Protein AF-M5BPS9-F1 (afdb_monomer_lite)

Secondary structure (DSSP, 8-state):
-HHHHHHHHHHHHHHHHHHHHHHHHHHHHHH--S-S---TT-HHHHHHHHHHHHHHHHHHHHHHHHHHHHHHHHHHHHHHHHHHHHHHHHHHHHHHHHHHHHHHHHHHHHT----------------THHHHHHHHHHHHHHHHHHHHHHHHHHHHHHHHHHHHHHHHHHHHHHHHHHHHHHHHHHHHHHHSS-SSSHHHHHHHHHHHHHHHHHHHHHHHHHHHHHHHHHHHHHHHHHHHHHHHHHHHHHHHHHHHHHHHHHHHHHS----------------------TT-SS-TTT--SSS-GGG-HHHHTTSS---------SS-SSTT-PBPTTT--BSS-GGG-TTTTS--

pLDDT: mean 77.7, std 16.0, range [41.5, 98.19]

Organism: Thanatephorus cucumeris (strain AG1-IB / isolate 7/3/14) (NCBI:txid1108050)

Foldseek 3Di:
DVVVVVVVVVVVVVVVVVVVVVVVVVVVVVVPDPDDDDDPPPPVVVVVVVVVVVVVVVVVVVVVVVVVVVVVVVVVVVVVVVVVVVVVVVVVVVVVVVVVVVVVVVVVVVPPDPDDDDDDDDPDDPDPVVVVVVVVVVVVVVVVVVVVVVVVVVVVVVVVVVVVVVVVVVVVVVVVVVVVVVVVVVVVVVVPDDDDDCVVVVVVVVVVVVVVVVVVVVVVVVVVVVVVVVVVVVVVVVVVVVVVVVVVVVVVVVVVVVVVVVVVVPPPPDDPDDDDDDDDDDDDPPPCPPPQCAQPVPRDNPDGVVPDVVVVVPDDDDDDDDDDDDPPPQPPFDQDPVPRDGHHYVVPDPCVVVPD

Radius of gyration: 43.27 Å; chains: 1; bounding box: 97×41×145 Å

Structure (mmCIF, N/CA/C/O backbone):
data_AF-M5BPS9-F1
#
_entry.id   AF-M5BPS9-F1
#
loop_
_atom_site.group_PDB
_atom_site.id
_atom_site.type_symbol
_atom_site.label_atom_id
_atom_site.label_alt_id
_atom_site.label_comp_id
_atom_site.label_asym_id
_atom_site.label_entity_id
_atom_site.label_seq_id
_atom_site.pdbx_PDB_ins_code
_atom_site.Cartn_x
_atom_site.Cartn_y
_atom_site.Cartn_z
_atom_site.occupancy
_atom_site.B_iso_or_equiv
_atom_site.auth_seq_id
_atom_site.auth_comp_id
_atom_site.auth_asym_id
_atom_site.auth_atom_id
_atom_site.pdbx_PDB_model_num
ATOM 1 N N . MET A 1 1 ? 18.326 9.164 28.329 1.00 58.56 1 MET A N 1
ATOM 2 C CA . MET A 1 1 ? 18.608 9.570 29.729 1.00 58.56 1 MET A CA 1
ATOM 3 C C . MET A 1 1 ? 17.366 10.159 30.390 1.00 58.56 1 MET A C 1
ATOM 5 O O . MET A 1 1 ? 17.074 9.773 31.510 1.00 58.56 1 MET A O 1
ATOM 9 N N . GLU A 1 2 ? 16.612 11.020 29.704 1.00 67.31 2 GLU A N 1
ATOM 10 C CA . GLU A 1 2 ? 15.369 11.624 30.219 1.00 67.31 2 GLU A CA 1
ATOM 11 C C . GLU A 1 2 ? 14.225 10.602 30.384 1.00 67.31 2 GLU A C 1
ATOM 13 O O . GLU A 1 2 ? 13.686 10.478 31.477 1.00 67.31 2 GLU A O 1
ATOM 18 N N . ALA A 1 3 ? 14.016 9.720 29.398 1.00 65.75 3 ALA A N 1
ATOM 19 C CA . ALA A 1 3 ? 13.034 8.626 29.482 1.00 65.75 3 ALA A CA 1
ATOM 20 C C . ALA A 1 3 ? 13.261 7.647 30.659 1.00 65.75 3 ALA A C 1
ATOM 22 O O . ALA A 1 3 ? 12.317 7.120 31.237 1.00 65.75 3 ALA A O 1
ATOM 23 N N . LEU A 1 4 ? 14.520 7.419 31.063 1.00 70.31 4 LEU A N 1
ATOM 24 C CA . LEU A 1 4 ? 14.836 6.579 32.229 1.00 70.31 4 LEU A CA 1
ATOM 25 C C . LEU A 1 4 ? 14.544 7.294 33.555 1.00 70.31 4 LEU A C 1
ATOM 27 O O . LEU A 1 4 ? 14.248 6.639 34.551 1.00 70.31 4 LEU A O 1
ATOM 31 N N . ARG A 1 5 ? 14.617 8.630 33.577 1.00 81.12 5 ARG A N 1
ATOM 32 C CA . ARG A 1 5 ? 14.221 9.438 34.736 1.00 81.12 5 ARG A CA 1
ATOM 33 C C . ARG A 1 5 ? 12.706 9.475 34.886 1.00 81.12 5 ARG A C 1
ATOM 35 O O . ARG A 1 5 ? 12.219 9.287 35.993 1.00 81.12 5 ARG A O 1
ATOM 42 N N . GLU A 1 6 ? 11.977 9.649 33.790 1.00 82.62 6 GLU A N 1
ATOM 43 C CA . GLU A 1 6 ? 10.508 9.618 33.792 1.00 82.62 6 GLU A CA 1
ATOM 44 C C . GLU A 1 6 ? 9.972 8.230 34.178 1.00 82.62 6 GLU A C 1
ATOM 46 O O . GLU A 1 6 ? 9.052 8.119 34.992 1.00 82.62 6 GLU A O 1
ATOM 51 N N . GLY A 1 7 ? 10.622 7.158 33.709 1.00 80.94 7 GLY A N 1
ATOM 52 C CA . GLY A 1 7 ? 10.330 5.788 34.146 1.00 80.94 7 GLY A CA 1
ATOM 53 C C . GLY A 1 7 ? 10.563 5.551 35.646 1.00 80.94 7 GLY A C 1
ATOM 54 O O . GLY A 1 7 ? 9.820 4.814 36.286 1.00 80.94 7 GLY A O 1
ATOM 55 N N . ALA A 1 8 ? 11.569 6.198 36.244 1.00 82.19 8 ALA A N 1
ATOM 56 C CA . ALA A 1 8 ? 11.821 6.084 37.681 1.00 82.19 8 ALA A CA 1
ATOM 57 C C . ALA A 1 8 ? 10.762 6.821 38.521 1.00 82.19 8 ALA A C 1
ATOM 59 O O . ALA A 1 8 ? 10.307 6.285 39.529 1.00 82.19 8 ALA A O 1
ATOM 60 N N . VAL A 1 9 ? 10.332 8.010 38.083 1.00 87.06 9 VAL A N 1
ATOM 61 C CA . VAL A 1 9 ? 9.300 8.808 38.773 1.00 87.06 9 VAL A CA 1
ATOM 62 C C . VAL A 1 9 ? 7.940 8.108 38.737 1.00 87.06 9 VAL A C 1
ATOM 64 O O . VAL A 1 9 ? 7.237 8.064 39.743 1.00 87.06 9 VAL A O 1
ATOM 67 N N . THR A 1 10 ? 7.585 7.507 37.600 1.00 87.00 10 THR A N 1
ATOM 68 C CA . THR A 1 10 ? 6.329 6.752 37.455 1.00 87.00 10 THR A CA 1
ATOM 69 C C . THR A 1 10 ? 6.309 5.487 38.316 1.00 87.00 10 THR A C 1
ATOM 71 O O . THR A 1 10 ? 5.294 5.192 38.944 1.00 87.00 10 THR A O 1
ATOM 74 N N . LEU A 1 11 ? 7.438 4.777 38.431 1.00 89.00 11 LEU A N 1
ATOM 75 C CA . LEU A 1 11 ? 7.566 3.633 39.339 1.00 89.00 11 LEU A CA 1
ATOM 76 C C . LEU A 1 11 ? 7.475 4.030 40.817 1.00 89.00 11 LEU A C 1
ATOM 78 O O . LEU A 1 11 ? 6.908 3.282 41.612 1.00 89.00 11 LEU A O 1
ATOM 82 N N . GLU A 1 12 ? 8.033 5.179 41.199 1.00 92.25 12 GLU A N 1
ATOM 83 C CA . GLU A 1 12 ? 7.967 5.677 42.576 1.00 92.25 12 GLU A CA 1
ATOM 84 C C . GLU A 1 12 ? 6.539 6.096 42.957 1.00 92.25 12 GLU A C 1
ATOM 86 O O . GLU A 1 12 ? 6.069 5.726 44.033 1.00 92.25 12 GLU A O 1
ATOM 91 N N . ALA A 1 13 ? 5.811 6.745 42.040 1.00 89.12 13 ALA A N 1
ATOM 92 C CA . ALA A 1 13 ? 4.392 7.060 42.209 1.00 89.12 13 ALA A CA 1
ATOM 93 C C . ALA A 1 13 ? 3.536 5.789 42.363 1.00 89.12 13 ALA A C 1
ATOM 95 O O . ALA A 1 13 ? 2.830 5.640 43.358 1.00 89.12 13 ALA A O 1
ATOM 96 N N . ALA A 1 14 ? 3.693 4.814 41.458 1.00 89.19 14 ALA A N 1
ATOM 97 C CA . ALA A 1 14 ? 2.957 3.549 41.527 1.00 89.19 14 ALA A CA 1
ATOM 98 C C . ALA A 1 14 ? 3.252 2.761 42.817 1.00 89.19 14 ALA A C 1
ATOM 100 O O . ALA A 1 14 ? 2.391 2.058 43.349 1.00 89.19 14 ALA A O 1
ATOM 101 N N . ARG A 1 15 ? 4.475 2.871 43.351 1.00 92.06 15 ARG A N 1
ATOM 102 C CA . ARG A 1 15 ? 4.848 2.236 44.619 1.00 92.06 15 ARG A CA 1
ATOM 103 C C . ARG A 1 15 ? 4.175 2.908 45.817 1.00 92.06 15 ARG A C 1
ATOM 105 O O . ARG A 1 15 ? 3.753 2.194 46.726 1.00 92.06 15 ARG A O 1
ATOM 112 N N . GLY A 1 16 ? 4.046 4.234 45.791 1.00 93.88 16 GLY A N 1
ATOM 113 C CA . GLY A 1 16 ? 3.286 4.996 46.782 1.00 93.88 16 GLY A CA 1
ATOM 114 C C . GLY A 1 16 ? 1.811 4.596 46.810 1.00 93.88 16 GLY A C 1
ATOM 115 O O . GLY A 1 16 ? 1.277 4.320 47.882 1.00 93.88 16 GLY A O 1
ATOM 116 N N . ASP A 1 17 ? 1.187 4.449 45.640 1.00 88.94 17 ASP A N 1
ATOM 117 C CA . ASP A 1 17 ? -0.220 4.040 45.532 1.00 88.94 17 ASP A CA 1
ATOM 118 C C . ASP A 1 17 ? -0.452 2.626 46.089 1.00 88.94 17 ASP A C 1
ATOM 120 O O . ASP A 1 17 ? -1.414 2.377 46.816 1.00 88.94 17 ASP A O 1
ATOM 124 N N . VAL A 1 18 ? 0.467 1.688 45.824 1.00 91.00 18 VAL A N 1
ATOM 125 C CA . VAL A 1 18 ? 0.395 0.323 46.376 1.00 91.00 18 VAL A CA 1
ATOM 126 C C . VAL A 1 18 ? 0.559 0.311 47.900 1.00 91.00 18 VAL A C 1
ATOM 128 O O . VAL A 1 18 ? -0.092 -0.490 48.576 1.00 91.00 18 VAL A O 1
ATOM 131 N N . GLU A 1 19 ? 1.418 1.163 48.463 1.00 91.94 19 GLU A N 1
ATOM 132 C CA . GLU A 1 19 ? 1.549 1.303 49.919 1.00 91.94 19 GLU A CA 1
ATOM 133 C C . GLU A 1 19 ? 0.307 1.950 50.547 1.00 91.94 19 GLU A C 1
ATOM 135 O O . GLU A 1 19 ? -0.143 1.478 51.593 1.00 91.94 19 GLU A O 1
ATOM 140 N N . GLY A 1 20 ? -0.302 2.935 49.878 1.00 91.38 20 GLY A N 1
ATOM 141 C CA . GLY A 1 20 ? -1.579 3.533 50.280 1.00 91.38 20 GLY A CA 1
ATOM 142 C C . GLY A 1 20 ? -2.710 2.506 50.329 1.00 91.38 20 GLY A C 1
ATOM 143 O O . GLY A 1 20 ? -3.333 2.320 51.373 1.00 91.38 20 GLY A O 1
ATOM 144 N N . LEU A 1 21 ? -2.890 1.731 49.256 1.00 87.75 21 LEU A N 1
ATOM 145 C CA . LEU A 1 21 ? -3.900 0.668 49.201 1.00 87.75 21 LEU A CA 1
ATOM 146 C C . LEU A 1 21 ? -3.670 -0.415 50.265 1.00 87.75 21 LEU A C 1
ATOM 148 O O . LEU A 1 21 ? -4.622 -0.964 50.816 1.00 87.75 21 LEU A O 1
ATOM 152 N N . ARG A 1 22 ? -2.412 -0.732 50.598 1.00 88.25 22 ARG A N 1
ATOM 153 C CA . ARG A 1 22 ? -2.107 -1.662 51.699 1.00 88.25 22 ARG A CA 1
ATOM 154 C C . ARG A 1 22 ? -2.494 -1.100 53.064 1.00 88.25 22 ARG A C 1
ATOM 156 O O . ARG A 1 22 ? -2.954 -1.873 53.902 1.00 88.25 22 ARG A O 1
ATOM 163 N N . ALA A 1 23 ? -2.305 0.198 53.290 1.00 89.12 23 ALA A N 1
ATOM 164 C CA . ALA A 1 23 ? -2.734 0.851 54.523 1.00 89.12 23 ALA A CA 1
ATOM 165 C C . ALA A 1 23 ? -4.266 0.850 54.642 1.00 89.12 23 ALA A C 1
ATOM 167 O O . ALA A 1 23 ? -4.795 0.479 55.686 1.00 89.12 23 ALA A O 1
ATOM 168 N N . GLU A 1 24 ? -4.978 1.144 53.553 1.00 87.94 24 GLU A N 1
ATOM 169 C CA . GLU A 1 24 ? -6.444 1.108 53.515 1.00 87.94 24 GLU A CA 1
ATOM 170 C C . GLU A 1 24 ? -7.005 -0.302 53.754 1.00 87.94 24 GLU A C 1
ATOM 172 O O . GLU A 1 24 ? -7.968 -0.472 54.501 1.00 87.94 24 GLU A O 1
ATOM 177 N N . VAL A 1 25 ? -6.380 -1.340 53.184 1.00 86.75 25 VAL A N 1
ATOM 178 C CA . VAL A 1 25 ? -6.760 -2.738 53.455 1.00 86.75 25 VAL A CA 1
ATOM 179 C C . VAL A 1 25 ? -6.534 -3.097 54.925 1.00 86.75 25 VAL A C 1
ATOM 181 O O . VAL A 1 25 ? -7.388 -3.750 55.523 1.00 86.75 25 VAL A O 1
ATOM 184 N N . ALA A 1 26 ? -5.429 -2.652 55.527 1.00 86.56 26 ALA A N 1
ATOM 185 C CA . ALA A 1 26 ? -5.162 -2.883 56.944 1.00 86.56 26 ALA A CA 1
ATOM 186 C C . ALA A 1 26 ? -6.186 -2.171 57.853 1.00 86.56 26 ALA A C 1
ATOM 188 O O . ALA A 1 26 ? -6.638 -2.754 58.841 1.00 86.56 26 ALA A O 1
ATOM 189 N N . ASP A 1 27 ? -6.611 -0.956 57.497 1.00 82.75 27 ASP A N 1
ATOM 190 C CA . ASP A 1 27 ? -7.666 -0.227 58.211 1.00 82.75 27 ASP A CA 1
ATOM 191 C C . ASP A 1 27 ? -9.035 -0.911 58.066 1.00 82.75 27 ASP A C 1
ATOM 193 O O . ASP A 1 27 ? -9.768 -1.058 59.051 1.00 82.75 27 ASP A O 1
ATOM 197 N N . LEU A 1 28 ? -9.365 -1.416 56.872 1.00 81.56 28 LEU A N 1
ATOM 198 C CA . LEU A 1 28 ? -10.584 -2.196 56.635 1.00 81.56 28 LEU A CA 1
ATOM 199 C C . LEU A 1 28 ? -10.582 -3.529 57.399 1.00 81.56 28 LEU A C 1
ATOM 201 O O . LEU A 1 28 ? -11.623 -3.950 57.908 1.00 81.56 28 LEU A O 1
ATOM 205 N N . GLU A 1 29 ? -9.430 -4.189 57.526 1.00 81.50 29 GLU A N 1
ATOM 206 C CA . GLU A 1 29 ? -9.286 -5.395 58.348 1.00 81.50 29 GLU A CA 1
ATOM 207 C C . GLU A 1 29 ? -9.398 -5.095 59.851 1.00 81.50 29 GLU A C 1
ATOM 209 O O . GLU A 1 29 ? -9.984 -5.890 60.586 1.00 81.50 29 GLU A O 1
ATOM 214 N N . SER A 1 30 ? -8.929 -3.930 60.306 1.00 76.38 30 SER A N 1
ATOM 215 C CA . SER A 1 30 ? -9.079 -3.466 61.694 1.00 76.38 30 SER A CA 1
ATOM 216 C C . SER A 1 30 ? -10.540 -3.130 62.048 1.00 76.38 30 SER A C 1
ATOM 218 O O . SER A 1 30 ? -11.035 -3.478 63.128 1.00 76.38 30 SER A O 1
ATOM 220 N N . LEU A 1 31 ? -11.280 -2.537 61.102 1.00 70.56 31 LEU A N 1
ATOM 221 C CA . LEU A 1 31 ? -12.727 -2.302 61.207 1.00 70.56 31 LEU A CA 1
ATOM 222 C C . LEU A 1 31 ? -13.540 -3.604 61.203 1.00 70.56 31 LEU A C 1
ATOM 224 O O . LEU A 1 31 ? -14.644 -3.648 61.745 1.00 70.56 31 LEU A O 1
ATOM 228 N N . LYS A 1 32 ? -12.981 -4.693 60.666 1.00 67.50 32 LYS A N 1
ATOM 229 C CA . LYS A 1 32 ? -13.557 -6.044 60.702 1.00 67.50 32 LYS A CA 1
ATOM 230 C C . LYS A 1 32 ? -13.262 -6.767 62.024 1.00 67.50 32 LYS A C 1
ATOM 232 O O . LYS A 1 32 ? -13.000 -7.970 62.057 1.00 67.50 32 LYS A O 1
ATOM 237 N N . THR A 1 33 ? -13.319 -6.043 63.138 1.00 52.56 33 THR A N 1
ATOM 238 C CA . THR A 1 33 ? -13.280 -6.638 64.475 1.00 52.56 33 THR A CA 1
ATOM 239 C C . THR A 1 33 ? -14.610 -7.358 64.767 1.00 52.56 33 THR A C 1
ATOM 241 O O . THR A 1 33 ? -15.686 -6.826 64.488 1.00 52.56 33 THR A O 1
ATOM 244 N N . PRO A 1 34 ? -14.581 -8.598 65.299 1.00 52.22 34 PRO A N 1
ATOM 245 C CA . PRO A 1 34 ? -15.752 -9.464 65.398 1.00 52.22 34 PRO A CA 1
ATOM 246 C C . PRO A 1 34 ? -16.581 -9.069 66.621 1.00 52.22 34 PRO A C 1
ATOM 248 O O . PRO A 1 34 ? -16.380 -9.582 67.720 1.00 52.22 34 PRO A O 1
ATOM 251 N N . GLY A 1 35 ? -17.486 -8.111 66.447 1.00 56.75 35 GLY A N 1
ATOM 252 C CA . GLY A 1 35 ? -18.182 -7.519 67.581 1.00 56.75 35 GLY A CA 1
ATOM 253 C C . GLY A 1 35 ? -19.546 -6.925 67.277 1.00 56.75 35 GLY A C 1
ATOM 254 O O . GLY A 1 35 ? -19.833 -5.881 67.837 1.00 56.75 35 GLY A O 1
ATOM 255 N N . ALA A 1 36 ? -20.381 -7.543 66.433 1.00 48.59 36 ALA A N 1
ATOM 256 C CA . ALA A 1 36 ? -21.842 -7.398 66.515 1.00 48.59 36 ALA A CA 1
ATOM 257 C C . ALA A 1 36 ? -22.578 -8.292 65.502 1.00 48.59 36 ALA A C 1
ATOM 259 O O . ALA A 1 36 ? -22.460 -8.112 64.298 1.00 48.59 36 ALA A O 1
ATOM 260 N N . GLN A 1 37 ? -23.372 -9.204 66.063 1.00 46.28 37 GLN A N 1
ATOM 261 C CA . GLN A 1 37 ? -24.683 -9.680 65.610 1.00 46.28 37 GLN A CA 1
ATOM 262 C C . GLN A 1 37 ? -24.859 -10.215 64.178 1.00 46.28 37 GLN A C 1
ATOM 264 O O . GLN A 1 37 ? -24.961 -9.498 63.189 1.00 46.28 37 GLN A O 1
ATOM 269 N N . GLU A 1 38 ? -25.034 -11.536 64.168 1.00 50.69 38 GLU A N 1
ATOM 270 C CA . GLU A 1 38 ? -25.660 -12.375 63.154 1.00 50.69 38 GLU A CA 1
ATOM 271 C C . GLU A 1 38 ? -26.943 -11.754 62.575 1.00 50.69 38 GLU A C 1
ATOM 273 O O . GLU A 1 38 ? -27.944 -11.565 63.266 1.00 50.69 38 GLU A O 1
ATOM 278 N N . GLY A 1 39 ? -26.916 -11.508 61.268 1.00 47.06 39 GLY A N 1
ATOM 279 C CA . GLY A 1 39 ? -28.088 -11.391 60.413 1.00 47.06 39 GLY A CA 1
ATOM 280 C C . GLY A 1 39 ? -27.797 -12.143 59.117 1.00 47.06 39 GLY A C 1
ATOM 281 O O . GLY A 1 39 ? -26.875 -11.785 58.389 1.00 47.06 39 GLY A O 1
ATOM 282 N N . GLU A 1 40 ? -28.559 -13.205 58.853 1.00 52.06 40 GLU A N 1
ATOM 283 C CA . GLU A 1 40 ? -28.418 -14.237 57.803 1.00 52.06 40 GLU A CA 1
ATOM 284 C C . GLU A 1 40 ? -28.400 -13.756 56.327 1.00 52.06 40 GLU A C 1
ATOM 286 O O . GLU A 1 40 ? -28.563 -14.558 55.411 1.00 52.06 40 GLU A O 1
ATOM 291 N N . ALA A 1 41 ? -28.159 -12.474 56.043 1.00 52.44 41 ALA A N 1
ATOM 292 C CA . ALA A 1 41 ? -28.138 -11.926 54.681 1.00 52.44 41 ALA A CA 1
ATOM 293 C C . ALA A 1 41 ? -26.742 -11.892 54.013 1.00 52.44 41 ALA A C 1
ATOM 295 O O . ALA A 1 41 ? -26.649 -11.681 52.807 1.00 52.44 41 ALA A O 1
ATOM 296 N N . GLN A 1 42 ? -25.651 -12.154 54.745 1.00 55.53 42 GLN A N 1
ATOM 297 C CA . GLN A 1 42 ? -24.274 -12.016 54.230 1.00 55.53 42 GLN A CA 1
ATOM 298 C C . GLN A 1 42 ? -23.658 -13.154 53.374 1.00 55.53 42 GLN A C 1
ATOM 300 O O . GLN A 1 42 ? -22.618 -12.896 52.760 1.00 55.53 42 GLN A O 1
ATOM 305 N N . PRO A 1 43 ? -24.179 -14.398 53.261 1.00 61.91 43 PRO A N 1
ATOM 306 C CA . PRO A 1 43 ? -23.438 -15.442 52.542 1.00 61.91 43 PRO A CA 1
ATOM 307 C C . PRO A 1 43 ? -23.412 -15.228 51.020 1.00 61.91 43 PRO A C 1
ATOM 309 O O . PRO A 1 43 ? -22.492 -15.706 50.360 1.00 61.91 43 PRO A O 1
ATOM 312 N N . VAL A 1 44 ? -24.380 -14.498 50.454 1.00 70.38 44 VAL A N 1
ATOM 313 C CA . VAL A 1 44 ? -24.481 -14.292 48.999 1.00 70.38 44 VAL A CA 1
ATOM 314 C C . VAL A 1 44 ? -23.459 -13.265 48.507 1.00 70.38 44 VAL A C 1
ATOM 316 O O . VAL A 1 44 ? -22.722 -13.557 47.567 1.00 70.38 44 VAL A O 1
ATOM 319 N N . GLU A 1 45 ? -23.333 -12.119 49.181 1.00 78.06 45 GLU A N 1
ATOM 320 C CA . GLU A 1 45 ? -22.340 -11.090 48.829 1.00 78.06 45 GLU A CA 1
ATOM 321 C C . GLU A 1 45 ? -20.907 -11.608 48.967 1.00 78.06 45 GLU A C 1
ATOM 323 O O . GLU A 1 45 ? -20.074 -11.374 48.098 1.00 78.06 45 GLU A O 1
ATOM 328 N N . VAL A 1 46 ? -20.612 -12.393 50.008 1.00 78.06 46 VAL A N 1
ATOM 329 C CA . VAL A 1 46 ? -19.267 -12.961 50.197 1.00 78.06 46 VAL A CA 1
ATOM 330 C C . VAL A 1 46 ? -18.914 -13.959 49.089 1.00 78.06 46 VAL A C 1
ATOM 332 O O . VAL A 1 46 ? -17.760 -14.026 48.664 1.00 78.06 46 VAL A O 1
ATOM 335 N N . VAL A 1 47 ? -19.881 -14.743 48.604 1.00 84.00 47 VAL A N 1
ATOM 336 C CA . VAL A 1 47 ? -19.664 -15.662 47.474 1.00 84.00 47 VAL A CA 1
ATOM 337 C C . VAL A 1 47 ? -19.490 -14.889 46.166 1.00 84.00 47 VAL A C 1
ATOM 339 O O . VAL A 1 47 ? -18.633 -15.255 45.361 1.00 84.00 47 VAL A O 1
ATOM 342 N N . GLN A 1 48 ? -20.247 -13.809 45.972 1.00 84.00 48 GLN A N 1
ATOM 343 C CA . GLN A 1 48 ? -20.148 -12.961 44.788 1.00 84.00 48 GLN A CA 1
ATOM 344 C C . GLN A 1 48 ? -18.805 -12.219 44.729 1.00 84.00 48 GLN A C 1
ATOM 346 O O . GLN A 1 48 ? -18.093 -12.346 43.736 1.00 84.00 48 GLN A O 1
ATOM 351 N N . LEU A 1 49 ? -18.380 -11.597 45.832 1.00 82.38 49 LEU A N 1
ATOM 352 C CA . LEU A 1 49 ? -17.072 -10.944 45.946 1.00 82.38 49 LEU A CA 1
ATOM 353 C C . LEU A 1 49 ? -15.914 -11.928 45.747 1.00 82.38 49 LEU A C 1
ATOM 355 O O . LEU A 1 49 ? -14.924 -11.599 45.103 1.00 82.38 49 LEU A O 1
ATOM 359 N N . LYS A 1 50 ? -16.022 -13.167 46.249 1.00 84.81 50 LYS A N 1
ATOM 360 C CA . LYS A 1 50 ? -15.005 -14.204 45.992 1.00 84.81 50 LYS A CA 1
ATOM 361 C C . LYS A 1 50 ? -14.906 -14.576 44.515 1.00 84.81 50 LYS A C 1
ATOM 363 O O . LYS A 1 50 ? -13.807 -14.858 44.044 1.00 84.81 50 LYS A O 1
ATOM 368 N N . ARG A 1 51 ? -16.032 -14.601 43.799 1.00 90.69 51 ARG A N 1
ATOM 369 C CA . ARG A 1 51 ? -16.064 -14.892 42.363 1.00 90.69 51 ARG A CA 1
ATOM 370 C C . ARG A 1 51 ? -15.454 -13.750 41.557 1.00 90.69 51 ARG A C 1
ATOM 372 O O . ARG A 1 51 ? -14.595 -14.009 40.726 1.00 90.69 51 ARG A O 1
ATOM 379 N N . GLU A 1 52 ? -15.826 -12.514 41.871 1.00 89.75 52 GLU A N 1
ATOM 380 C CA . GLU A 1 52 ? -15.248 -11.317 41.251 1.00 89.75 52 GLU A CA 1
ATOM 381 C C . GLU A 1 52 ? -13.736 -11.237 41.496 1.00 89.75 52 GLU A C 1
ATOM 383 O O . GLU A 1 52 ? -12.975 -10.978 40.570 1.00 89.75 52 GLU A O 1
ATOM 388 N N . LEU A 1 53 ? -13.271 -11.565 42.705 1.00 89.19 53 LEU A N 1
ATOM 389 C CA . LEU A 1 53 ? -11.843 -11.605 43.032 1.00 89.19 53 LEU A CA 1
ATOM 390 C C . LEU A 1 53 ? -11.099 -12.676 42.213 1.00 89.19 53 LEU A C 1
ATOM 392 O O . LEU A 1 53 ? -9.979 -12.442 41.758 1.00 89.19 53 LEU A O 1
ATOM 396 N N . GLU A 1 54 ? -11.713 -13.837 41.988 1.00 92.75 54 GLU A N 1
ATOM 397 C CA . GLU A 1 54 ? -11.145 -14.889 41.139 1.00 92.75 54 GLU A CA 1
ATOM 398 C C . GLU A 1 54 ? -11.115 -14.487 39.654 1.00 92.75 54 GLU A C 1
ATOM 400 O O . GLU A 1 54 ? -10.127 -14.740 38.963 1.00 92.75 54 GLU A O 1
ATOM 405 N N . ASP A 1 55 ? -12.157 -13.815 39.167 1.00 90.69 55 ASP A N 1
ATOM 406 C CA . ASP A 1 55 ? -12.228 -13.329 37.788 1.00 90.69 55 ASP A CA 1
ATOM 407 C C . ASP A 1 55 ? -11.213 -12.196 37.543 1.00 90.69 55 ASP A C 1
ATOM 409 O O . ASP A 1 55 ? -10.491 -12.223 36.544 1.00 90.69 55 ASP A O 1
ATOM 413 N N . VAL A 1 56 ? -11.051 -11.271 38.497 1.00 90.88 56 VAL A N 1
ATOM 414 C CA . VAL A 1 56 ? -10.013 -10.225 38.462 1.00 90.88 56 VAL A CA 1
ATOM 415 C C . VAL A 1 56 ? -8.614 -10.837 38.513 1.00 90.88 56 VAL A C 1
ATOM 417 O O . VAL A 1 56 ? -7.736 -10.414 37.764 1.00 90.88 56 VAL A O 1
ATOM 420 N N . LYS A 1 57 ? -8.386 -11.875 39.329 1.00 91.31 57 LYS A N 1
ATOM 421 C CA . LYS A 1 57 ? -7.105 -12.602 39.338 1.00 91.31 57 LYS A CA 1
ATOM 422 C C . LYS A 1 57 ? -6.798 -13.247 37.990 1.00 91.31 57 LYS A C 1
ATOM 424 O O . LYS A 1 57 ? -5.667 -13.151 37.522 1.00 91.31 57 LYS A O 1
ATOM 429 N N . LYS A 1 58 ? -7.784 -13.875 37.345 1.00 93.94 58 LYS A N 1
ATOM 430 C CA . LYS A 1 58 ? -7.606 -14.452 36.003 1.00 93.94 58 LYS A CA 1
ATOM 431 C C . LYS A 1 58 ? -7.320 -13.383 34.956 1.00 93.94 58 LYS A C 1
ATOM 433 O O . LYS A 1 58 ? -6.435 -13.584 34.128 1.00 93.94 58 LYS A O 1
ATOM 438 N N . ALA A 1 59 ? -8.026 -12.255 35.009 1.00 88.06 59 ALA A N 1
ATOM 439 C CA . ALA A 1 59 ? -7.777 -11.124 34.123 1.00 88.06 59 ALA A CA 1
ATOM 440 C C . ALA A 1 59 ? -6.364 -10.552 34.326 1.00 88.06 59 ALA A C 1
ATOM 442 O O . ALA A 1 59 ? -5.665 -10.297 33.350 1.00 88.06 59 ALA A O 1
ATOM 443 N N . LEU A 1 60 ? -5.906 -10.438 35.578 1.00 90.69 60 LEU A N 1
ATOM 444 C CA . LEU A 1 60 ? -4.558 -9.981 35.912 1.00 90.69 60 LEU A CA 1
ATOM 445 C C . LEU A 1 60 ? -3.477 -10.924 35.364 1.00 90.69 60 LEU A C 1
ATOM 447 O O . LEU A 1 60 ? -2.496 -10.461 34.790 1.00 90.69 60 LEU A O 1
ATOM 451 N N . GLU A 1 61 ? -3.640 -12.238 35.514 1.00 92.31 61 GLU A N 1
ATOM 452 C CA . GLU A 1 61 ? -2.684 -13.210 34.965 1.00 92.31 61 GLU A CA 1
ATOM 453 C C . GLU A 1 61 ? -2.689 -13.223 33.427 1.00 92.31 61 GLU A C 1
ATOM 455 O O . GLU A 1 61 ? -1.630 -13.328 32.806 1.00 92.31 61 GLU A O 1
ATOM 460 N N . ALA A 1 62 ? -3.853 -13.041 32.793 1.00 89.56 62 ALA A N 1
ATOM 461 C CA . ALA A 1 62 ? -3.943 -12.885 31.343 1.00 89.56 62 ALA A CA 1
ATOM 462 C C . ALA A 1 62 ? -3.244 -11.603 30.858 1.00 89.56 62 ALA A C 1
ATOM 464 O O . ALA A 1 62 ? -2.482 -11.656 29.893 1.00 89.56 62 ALA A O 1
ATOM 465 N N . ALA A 1 63 ? -3.443 -10.482 31.557 1.00 86.94 63 ALA A N 1
ATOM 466 C CA . ALA A 1 63 ? -2.796 -9.209 31.251 1.00 86.94 63 ALA A CA 1
ATOM 467 C C . ALA A 1 63 ? -1.270 -9.292 31.403 1.00 86.94 63 ALA A C 1
ATOM 469 O O . ALA A 1 63 ? -0.547 -8.865 30.509 1.00 86.94 63 ALA A O 1
ATOM 470 N N . LYS A 1 64 ? -0.767 -9.928 32.472 1.00 91.31 64 LYS A N 1
ATOM 471 C CA . LYS A 1 64 ? 0.676 -10.173 32.649 1.00 91.31 64 LYS A CA 1
ATOM 472 C C . LYS A 1 64 ? 1.262 -11.016 31.523 1.00 91.31 64 LYS A C 1
ATOM 474 O O . LYS A 1 64 ? 2.351 -10.723 31.041 1.00 91.31 64 LYS A O 1
ATOM 479 N N . LYS A 1 65 ? 0.550 -12.060 31.088 1.00 93.12 65 LYS A N 1
ATOM 480 C CA . LYS A 1 65 ? 0.993 -12.881 29.956 1.00 93.12 65 LYS A CA 1
ATOM 481 C C . LYS A 1 65 ? 1.056 -12.054 28.668 1.00 93.12 65 LYS A C 1
ATOM 483 O O . LYS A 1 65 ? 2.052 -12.111 27.951 1.00 93.12 65 LYS A O 1
ATOM 488 N N . GLN A 1 66 ? 0.030 -11.248 28.410 1.00 88.94 66 GLN A N 1
ATOM 489 C CA . GLN A 1 66 ? 0.006 -10.352 27.258 1.00 88.94 66 GLN A CA 1
ATOM 490 C C . GLN A 1 66 ? 1.145 -9.324 27.308 1.00 88.94 66 GLN A C 1
ATOM 492 O O . GLN A 1 66 ? 1.782 -9.078 26.289 1.00 88.94 66 GLN A O 1
ATOM 497 N N . GLU A 1 67 ? 1.453 -8.770 28.483 1.00 87.88 67 GLU A N 1
ATOM 498 C CA . GLU A 1 67 ? 2.596 -7.874 28.682 1.00 87.88 67 GLU A CA 1
ATOM 499 C C . GLU A 1 67 ? 3.920 -8.573 28.345 1.00 87.88 67 GLU A C 1
ATOM 501 O O . GLU A 1 67 ? 4.745 -8.015 27.620 1.00 87.88 67 GLU A O 1
ATOM 506 N N . THR A 1 68 ? 4.118 -9.815 28.802 1.00 89.56 68 THR A N 1
ATOM 507 C CA . THR A 1 68 ? 5.333 -10.576 28.474 1.00 89.56 68 THR A CA 1
ATOM 508 C C . THR A 1 68 ? 5.458 -10.883 26.983 1.00 89.56 68 THR A C 1
ATOM 510 O O . THR A 1 68 ? 6.557 -10.768 26.438 1.00 89.56 68 THR A O 1
ATOM 513 N N . ASP A 1 69 ? 4.350 -11.205 26.310 1.00 85.56 69 ASP A N 1
ATOM 514 C CA . ASP A 1 69 ? 4.329 -11.482 24.870 1.00 85.56 69 ASP A CA 1
ATOM 515 C C . ASP A 1 69 ? 4.619 -10.203 24.063 1.00 85.56 69 ASP A C 1
ATOM 517 O O . ASP A 1 69 ? 5.446 -10.207 23.149 1.00 85.56 69 ASP A O 1
ATOM 521 N N . LEU A 1 70 ? 4.009 -9.073 24.441 1.00 83.56 70 LEU A N 1
ATOM 522 C CA . LEU A 1 70 ? 4.284 -7.770 23.828 1.00 83.56 70 LEU A CA 1
ATOM 523 C C . LEU A 1 70 ? 5.740 -7.344 24.033 1.00 83.56 70 LEU A C 1
ATOM 525 O O . LEU A 1 70 ? 6.368 -6.850 23.099 1.00 83.56 70 LEU A O 1
ATOM 529 N N . ARG A 1 71 ? 6.308 -7.582 25.218 1.00 86.25 71 ARG A N 1
ATOM 530 C CA . ARG A 1 71 ? 7.714 -7.278 25.504 1.00 86.25 71 ARG A CA 1
ATOM 531 C C . ARG A 1 71 ? 8.667 -8.090 24.629 1.00 86.25 71 ARG A C 1
ATOM 533 O O . ARG A 1 71 ? 9.635 -7.534 24.119 1.00 86.25 71 ARG A O 1
ATOM 540 N N . ALA A 1 72 ? 8.377 -9.375 24.421 1.00 89.69 72 ALA A N 1
ATOM 541 C CA . ALA A 1 72 ? 9.153 -10.224 23.519 1.00 89.69 72 ALA A CA 1
ATOM 542 C C . ALA A 1 72 ? 9.058 -9.746 22.059 1.00 89.69 72 ALA A C 1
ATOM 544 O O . ALA A 1 72 ? 10.067 -9.729 21.353 1.00 89.69 72 ALA A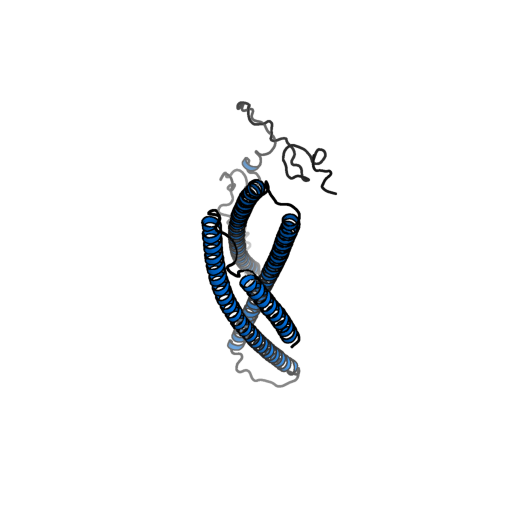 O 1
ATOM 545 N N . ASN A 1 73 ? 7.877 -9.299 21.621 1.00 81.00 73 ASN A N 1
ATOM 546 C CA . ASN A 1 73 ? 7.691 -8.733 20.284 1.00 81.00 73 ASN A CA 1
ATOM 547 C C . ASN A 1 73 ? 8.474 -7.427 20.096 1.00 81.00 73 ASN A C 1
ATOM 549 O O . ASN A 1 73 ? 9.130 -7.262 19.070 1.00 81.00 73 ASN A O 1
ATOM 553 N N . VAL A 1 74 ? 8.454 -6.525 21.085 1.00 81.19 74 VAL A N 1
ATOM 554 C CA . VAL A 1 74 ? 9.243 -5.281 21.052 1.00 81.19 74 VAL A CA 1
ATOM 555 C C . VAL A 1 74 ? 10.737 -5.592 20.948 1.00 81.19 74 VAL A C 1
ATOM 557 O O . VAL A 1 74 ? 11.411 -5.030 20.092 1.00 81.19 74 VAL A O 1
ATOM 560 N N . GLU A 1 75 ? 11.246 -6.543 21.735 1.00 90.12 75 GLU A N 1
ATOM 561 C CA . GLU A 1 75 ? 12.655 -6.955 21.657 1.00 90.12 75 GLU A CA 1
ATOM 562 C C . GLU A 1 75 ? 13.008 -7.572 20.287 1.00 90.12 75 GLU A C 1
ATOM 564 O O . GLU A 1 75 ? 14.111 -7.376 19.771 1.00 90.12 75 GLU A O 1
ATOM 569 N N . GLY A 1 76 ? 12.077 -8.311 19.674 1.00 88.25 76 GLY A N 1
ATOM 570 C CA . GLY A 1 76 ? 12.227 -8.841 18.316 1.00 88.25 76 GLY A CA 1
ATOM 571 C C . GLY A 1 76 ? 12.320 -7.737 17.259 1.00 88.25 76 GLY A C 1
ATOM 572 O O . GLY A 1 76 ? 13.242 -7.745 16.444 1.00 88.25 76 G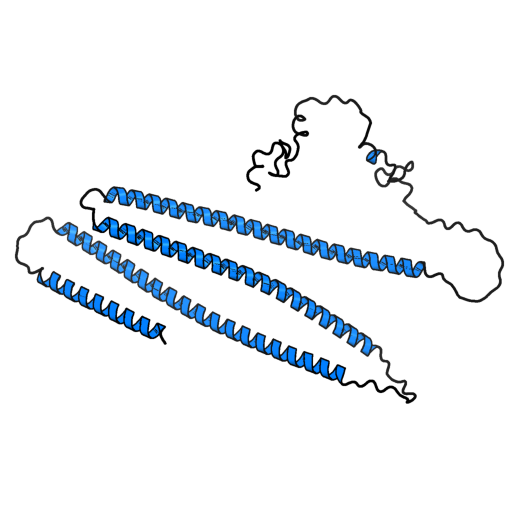LY A O 1
ATOM 573 N N . LEU A 1 77 ? 11.417 -6.755 17.322 1.00 78.19 77 LEU A N 1
ATOM 574 C CA . LEU A 1 77 ? 11.396 -5.609 16.409 1.00 78.19 77 LEU A CA 1
ATOM 575 C C . LEU A 1 77 ? 12.633 -4.716 16.568 1.00 78.19 77 LEU A C 1
ATOM 577 O O . LEU A 1 77 ? 13.167 -4.221 15.578 1.00 78.19 77 LEU A O 1
ATOM 581 N N . GLU A 1 78 ? 13.137 -4.534 17.791 1.00 84.88 78 GLU A N 1
ATOM 582 C CA . GLU A 1 78 ? 14.384 -3.799 18.030 1.00 84.88 78 GLU A CA 1
ATOM 583 C C . GLU A 1 78 ? 15.594 -4.491 17.386 1.00 84.88 78 GLU A C 1
ATOM 585 O O . GLU A 1 78 ? 16.444 -3.819 16.799 1.00 84.88 78 GLU A O 1
ATOM 590 N N . LYS A 1 79 ? 15.663 -5.829 17.433 1.00 91.12 79 LYS A N 1
ATOM 591 C CA . LYS A 1 79 ? 16.721 -6.597 16.753 1.00 91.12 79 LYS A CA 1
ATOM 592 C C . LYS A 1 79 ? 16.629 -6.459 15.236 1.00 91.12 79 LYS A C 1
ATOM 594 O O . LYS A 1 79 ? 17.641 -6.179 14.598 1.00 91.12 79 LYS A O 1
ATOM 599 N N . GLU A 1 80 ? 15.433 -6.596 14.670 1.00 84.81 80 GLU A N 1
ATOM 600 C CA . GLU A 1 80 ? 15.212 -6.439 13.229 1.00 84.81 80 GLU A CA 1
ATOM 601 C C . GLU A 1 80 ? 15.567 -5.025 12.749 1.00 84.81 80 GLU A C 1
ATOM 603 O O . GLU A 1 80 ? 16.250 -4.861 11.736 1.00 84.81 80 GLU A O 1
ATOM 608 N N . LYS A 1 81 ? 15.197 -3.996 13.521 1.00 86.94 81 LYS A N 1
ATOM 609 C CA . LYS A 1 81 ? 15.579 -2.607 13.250 1.00 86.94 81 LYS A CA 1
ATOM 610 C C . LYS A 1 81 ? 17.101 -2.440 13.185 1.00 86.94 81 LYS A C 1
ATOM 612 O O . LYS A 1 81 ? 17.598 -1.840 12.235 1.00 86.94 81 LYS A O 1
ATOM 617 N N . ILE A 1 82 ? 17.839 -2.987 14.154 1.00 90.56 82 ILE A N 1
ATOM 618 C CA . ILE A 1 82 ? 19.311 -2.921 14.176 1.00 90.56 82 ILE A CA 1
ATOM 619 C C . ILE A 1 82 ? 19.912 -3.631 12.952 1.00 90.56 82 ILE A C 1
ATOM 621 O O . ILE A 1 82 ? 20.841 -3.109 12.334 1.00 90.56 82 ILE A O 1
ATOM 625 N N . GLU A 1 83 ? 19.383 -4.794 12.560 1.00 89.62 83 GLU A N 1
ATOM 626 C CA . GLU A 1 83 ? 19.847 -5.509 11.363 1.00 89.62 83 GLU A CA 1
ATOM 627 C C . GLU A 1 83 ? 19.606 -4.714 10.073 1.00 89.62 83 GLU A C 1
ATOM 629 O O . GLU A 1 83 ? 20.475 -4.669 9.196 1.00 89.62 83 GLU A O 1
ATOM 634 N N . LEU A 1 84 ? 18.443 -4.070 9.946 1.00 80.69 84 LEU A N 1
ATOM 635 C CA . LEU A 1 84 ? 18.120 -3.222 8.799 1.00 80.69 84 LEU A CA 1
ATOM 636 C C . LEU A 1 84 ? 19.013 -1.979 8.743 1.00 80.69 84 LEU A C 1
ATOM 638 O O . LEU A 1 84 ? 19.533 -1.657 7.674 1.00 80.69 84 LEU A O 1
ATOM 642 N N . GLU A 1 85 ? 19.258 -1.323 9.880 1.00 86.50 85 GLU A N 1
ATOM 643 C CA . GLU A 1 85 ? 20.197 -0.199 9.980 1.00 86.50 85 GLU A CA 1
ATOM 644 C C . GLU A 1 85 ? 21.621 -0.619 9.578 1.00 86.50 85 GLU A C 1
ATOM 646 O O . GLU A 1 85 ? 22.299 0.101 8.839 1.00 86.50 85 GLU A O 1
ATOM 651 N N . GLN A 1 86 ? 22.062 -1.815 9.983 1.00 91.50 86 GLN A N 1
ATOM 652 C CA . GLN A 1 86 ? 23.361 -2.352 9.583 1.00 91.50 86 GLN A CA 1
ATOM 653 C C . GLN A 1 86 ? 23.436 -2.614 8.070 1.00 91.50 86 GLN A C 1
ATOM 655 O O . GLN A 1 86 ? 24.401 -2.188 7.428 1.00 91.50 86 GLN A O 1
ATOM 660 N N . ARG A 1 87 ? 22.419 -3.251 7.471 1.00 86.31 87 ARG A N 1
ATOM 661 C CA . ARG A 1 87 ? 22.371 -3.464 6.011 1.00 86.31 87 ARG A CA 1
ATOM 662 C C . ARG A 1 87 ? 22.352 -2.142 5.249 1.00 86.31 87 ARG A C 1
ATOM 664 O O . ARG A 1 87 ? 23.044 -2.009 4.241 1.00 86.31 87 ARG A O 1
ATOM 671 N N . ALA A 1 88 ? 21.604 -1.149 5.728 1.00 82.00 88 ALA A N 1
ATOM 672 C CA . ALA A 1 88 ? 21.570 0.180 5.125 1.00 82.00 88 ALA A CA 1
ATOM 673 C C . ALA A 1 88 ? 22.954 0.853 5.158 1.00 82.00 88 ALA A C 1
ATOM 675 O O . ALA A 1 88 ? 23.402 1.393 4.144 1.00 82.00 88 ALA A O 1
ATOM 676 N N . ALA A 1 89 ? 23.674 0.757 6.281 1.00 90.94 89 ALA A N 1
ATOM 677 C CA . ALA A 1 89 ? 25.036 1.273 6.406 1.00 90.94 89 ALA A CA 1
ATOM 678 C C . ALA A 1 89 ? 26.030 0.550 5.474 1.00 90.94 89 ALA A C 1
ATOM 680 O O . ALA A 1 89 ? 26.886 1.188 4.850 1.00 90.94 89 ALA A O 1
ATOM 681 N N . GLU A 1 90 ? 25.912 -0.772 5.330 1.00 90.88 90 GLU A N 1
ATOM 682 C CA . GLU A 1 90 ? 26.716 -1.560 4.388 1.00 90.88 90 GLU A CA 1
ATOM 683 C C . GLU A 1 90 ? 26.442 -1.150 2.936 1.00 90.88 90 GLU A C 1
ATOM 685 O O . GLU A 1 90 ? 27.382 -0.870 2.185 1.00 90.88 90 GLU A O 1
ATOM 690 N N . HIS A 1 91 ? 25.171 -1.005 2.554 1.00 85.31 91 HIS A N 1
ATOM 691 C CA . HIS A 1 91 ? 24.794 -0.497 1.238 1.00 85.31 91 HIS A CA 1
ATOM 692 C C . HIS A 1 91 ? 25.353 0.909 0.992 1.00 85.31 91 HIS A C 1
ATOM 694 O O . HIS A 1 91 ? 25.991 1.139 -0.037 1.00 85.31 91 HIS A O 1
ATOM 700 N N . GLN A 1 92 ? 25.237 1.828 1.952 1.00 89.44 92 GLN A N 1
ATOM 701 C CA . GLN A 1 92 ? 25.797 3.177 1.831 1.00 89.44 92 GLN A CA 1
ATOM 702 C C . GLN A 1 92 ? 27.322 3.162 1.625 1.00 89.44 92 GLN A C 1
ATOM 704 O O . GLN A 1 92 ? 27.861 3.945 0.830 1.00 89.44 92 GLN A O 1
ATOM 709 N N . LYS A 1 93 ? 28.031 2.240 2.287 1.00 93.31 93 LYS A N 1
ATOM 710 C CA . LYS A 1 93 ? 29.470 2.036 2.090 1.00 93.31 93 LYS A CA 1
ATOM 711 C C . LYS A 1 93 ? 29.782 1.541 0.676 1.00 93.31 93 LYS A C 1
ATOM 713 O O . LYS A 1 93 ? 30.691 2.082 0.047 1.00 93.31 93 LYS A O 1
ATOM 718 N N . THR A 1 94 ? 29.024 0.573 0.154 1.00 90.12 94 THR A N 1
ATOM 719 C CA . THR A 1 94 ? 29.216 0.071 -1.222 1.00 90.12 94 THR A CA 1
ATOM 720 C C . THR A 1 94 ? 28.959 1.149 -2.274 1.00 90.12 94 THR A C 1
ATOM 722 O O . THR A 1 94 ? 29.770 1.312 -3.185 1.00 90.12 94 THR A O 1
ATOM 725 N N . VAL A 1 95 ? 27.907 1.958 -2.107 1.00 89.25 95 VAL A N 1
ATOM 726 C CA . VAL A 1 95 ? 27.608 3.099 -2.988 1.00 89.25 95 VAL A CA 1
ATOM 727 C C . VAL A 1 95 ? 28.753 4.112 -2.962 1.00 89.25 95 VAL A C 1
ATOM 729 O O . VAL A 1 95 ? 29.233 4.527 -4.016 1.00 89.25 95 VAL A O 1
ATOM 732 N N . SER A 1 96 ? 29.257 4.455 -1.773 1.00 91.31 96 SER A N 1
ATOM 733 C CA . SER A 1 96 ? 30.389 5.379 -1.625 1.00 91.31 96 SER A CA 1
ATOM 734 C C . SER A 1 96 ? 31.669 4.846 -2.286 1.00 91.31 96 SER A C 1
ATOM 736 O O . SER A 1 96 ? 32.439 5.608 -2.873 1.00 91.31 96 SER A O 1
ATOM 738 N N . GLU A 1 97 ? 31.919 3.537 -2.208 1.00 91.44 97 GLU A N 1
ATOM 739 C CA . GLU A 1 97 ? 33.070 2.900 -2.853 1.00 91.44 97 GLU A CA 1
ATOM 740 C C . GLU A 1 97 ? 32.942 2.895 -4.384 1.00 91.44 97 GLU A C 1
ATOM 742 O O . GLU A 1 97 ? 33.909 3.207 -5.083 1.00 91.44 97 GLU A O 1
ATOM 747 N N . LEU A 1 98 ? 31.749 2.605 -4.912 1.00 85.94 98 LEU A N 1
ATOM 748 C CA . LEU A 1 98 ? 31.465 2.673 -6.347 1.00 85.94 98 LEU A CA 1
ATOM 749 C C . LEU A 1 98 ? 31.591 4.103 -6.883 1.00 85.94 98 LEU A C 1
ATOM 751 O O . LEU A 1 98 ? 32.217 4.301 -7.922 1.00 85.94 98 LEU A O 1
ATOM 755 N N . GLN A 1 99 ? 31.104 5.106 -6.148 1.00 87.44 99 GLN A N 1
ATOM 756 C CA . GLN A 1 99 ? 31.271 6.518 -6.509 1.00 87.44 99 GLN A CA 1
ATOM 757 C C . GLN A 1 99 ? 32.750 6.926 -6.583 1.00 87.44 99 GLN A C 1
ATOM 759 O O . GLN A 1 99 ? 33.154 7.600 -7.530 1.00 87.44 99 GLN A O 1
ATOM 764 N N . ARG A 1 100 ? 33.589 6.473 -5.639 1.00 86.56 100 ARG A N 1
ATOM 765 C CA . ARG A 1 100 ? 35.047 6.710 -5.683 1.00 86.56 100 ARG A CA 1
ATOM 766 C C . ARG A 1 100 ? 35.723 6.019 -6.871 1.00 86.56 100 ARG A C 1
ATOM 768 O O . ARG A 1 100 ? 36.639 6.583 -7.466 1.00 86.56 100 ARG A O 1
ATOM 775 N N . LYS A 1 101 ? 35.292 4.805 -7.226 1.00 86.81 101 LYS A N 1
ATOM 776 C CA . LYS A 1 101 ? 35.810 4.088 -8.405 1.00 86.81 101 LYS A CA 1
ATOM 777 C C . LYS A 1 101 ? 35.380 4.762 -9.712 1.00 86.81 101 LYS A C 1
ATOM 779 O O . LYS A 1 101 ? 36.196 4.860 -10.625 1.00 86.81 101 LYS A O 1
ATOM 784 N N . GLY A 1 102 ? 34.151 5.277 -9.776 1.00 79.12 102 GLY A N 1
ATOM 785 C CA . GLY A 1 102 ? 33.640 6.047 -10.913 1.00 79.12 102 GLY A CA 1
ATOM 786 C C . GLY A 1 102 ? 34.455 7.315 -11.176 1.00 79.12 102 GLY A C 1
ATOM 787 O O . GLY A 1 102 ? 34.948 7.509 -12.284 1.00 79.12 102 GLY A O 1
ATOM 788 N N . THR A 1 103 ? 34.706 8.129 -10.145 1.00 78.19 103 THR A N 1
ATOM 789 C CA . THR A 1 103 ? 35.480 9.377 -10.297 1.00 78.19 103 THR A CA 1
ATOM 790 C C . THR A 1 103 ? 36.951 9.139 -10.648 1.00 78.19 103 THR A C 1
ATOM 792 O O . THR A 1 103 ? 37.525 9.900 -11.427 1.00 78.19 103 THR A O 1
ATOM 795 N N . SER A 1 104 ? 37.562 8.059 -10.148 1.00 74.69 104 SER A N 1
ATOM 796 C CA . SER A 1 104 ? 38.930 7.673 -10.523 1.00 74.69 104 SER A CA 1
ATOM 797 C C . SER A 1 104 ? 39.035 7.231 -11.992 1.00 74.69 104 SER A C 1
ATOM 799 O O . SER A 1 104 ? 40.004 7.577 -12.671 1.00 74.69 104 SER A O 1
ATOM 801 N N . ALA A 1 105 ? 38.024 6.530 -12.520 1.00 66.06 105 ALA A N 1
ATOM 802 C CA . ALA A 1 105 ? 37.961 6.175 -13.939 1.00 66.06 105 ALA A CA 1
ATOM 803 C C . ALA A 1 105 ? 37.771 7.409 -14.846 1.00 66.06 105 ALA A C 1
ATOM 805 O O . ALA A 1 105 ? 38.344 7.470 -15.936 1.00 66.06 105 ALA A O 1
ATOM 806 N N . GLU A 1 106 ? 37.016 8.410 -14.384 1.00 67.75 106 GLU A N 1
ATOM 807 C CA . GLU A 1 106 ? 36.833 9.696 -15.069 1.00 67.75 106 GLU A CA 1
ATOM 808 C C . GLU A 1 106 ? 38.143 10.510 -15.122 1.00 67.75 106 GLU A C 1
ATOM 810 O O . GLU A 1 106 ? 38.506 11.046 -16.171 1.00 67.75 106 GLU A O 1
ATOM 815 N N . GLN A 1 107 ? 38.907 10.547 -14.020 1.00 65.44 107 GLN A N 1
ATOM 816 C CA . GLN A 1 107 ? 40.204 11.239 -13.948 1.00 65.44 107 GLN A CA 1
ATOM 817 C C . GLN A 1 107 ? 41.252 10.635 -14.893 1.00 65.44 107 GLN A C 1
ATOM 819 O O . GLN A 1 107 ? 41.950 11.378 -15.581 1.00 65.44 107 GLN A O 1
ATOM 824 N N . LEU A 1 108 ? 41.302 9.305 -15.023 1.00 61.44 108 LEU A N 1
ATOM 825 C CA . LEU A 1 108 ? 42.187 8.634 -15.988 1.00 61.44 108 LEU A CA 1
ATOM 826 C C . LEU A 1 108 ? 41.826 8.940 -17.454 1.00 61.44 108 LEU A C 1
ATOM 828 O O . LEU A 1 108 ? 42.681 8.836 -18.333 1.00 61.44 108 LEU A O 1
ATOM 832 N N . ARG A 1 109 ? 40.577 9.336 -17.743 1.00 59.34 109 ARG A N 1
ATOM 833 C CA . ARG A 1 109 ? 40.167 9.821 -19.073 1.00 59.34 109 ARG A CA 1
ATOM 834 C C . ARG A 1 109 ? 40.544 11.281 -19.313 1.00 59.34 109 ARG A C 1
ATOM 836 O O . ARG A 1 109 ? 40.883 11.623 -20.444 1.00 59.34 109 ARG A O 1
ATOM 843 N N . ALA A 1 110 ? 40.494 12.121 -18.282 1.00 60.16 110 ALA A N 1
ATOM 844 C CA . ALA A 1 110 ? 40.832 13.541 -18.380 1.00 60.16 110 ALA A CA 1
ATOM 845 C C . ALA A 1 110 ? 42.350 13.797 -18.477 1.00 60.16 110 ALA A C 1
ATOM 847 O O . ALA A 1 110 ? 42.763 14.785 -19.080 1.00 60.16 110 ALA A O 1
ATOM 848 N N . GLU A 1 111 ? 43.183 12.895 -17.952 1.00 53.56 111 GLU A N 1
ATOM 849 C CA . GLU A 1 111 ? 44.648 12.997 -18.021 1.00 53.56 111 GLU A CA 1
ATOM 850 C C . GLU A 1 111 ? 45.276 12.415 -19.294 1.00 53.56 111 GLU A C 1
ATOM 852 O O . GLU A 1 111 ? 46.498 12.370 -19.380 1.00 53.56 111 GLU A O 1
ATOM 857 N N . SER A 1 112 ? 44.505 12.005 -20.311 1.00 45.59 112 SER A N 1
ATOM 858 C CA . SER A 1 112 ? 45.080 11.673 -21.624 1.00 45.59 112 SER A CA 1
ATOM 859 C C . SER A 1 112 ? 45.277 12.966 -22.426 1.00 45.59 112 SER A C 1
ATOM 861 O O . SER A 1 112 ? 44.323 13.462 -23.037 1.00 45.59 112 SER A O 1
ATOM 863 N N . PRO A 1 113 ? 46.479 13.577 -22.424 1.00 49.75 113 PRO A N 1
ATOM 864 C CA . PRO A 1 113 ? 46.683 14.855 -23.064 1.00 49.75 113 PRO A CA 1
ATOM 865 C C . PRO A 1 113 ? 46.768 14.581 -24.557 1.00 49.75 113 PRO A C 1
ATOM 867 O O . PRO A 1 113 ? 47.521 13.730 -25.028 1.00 49.75 113 PRO A O 1
ATOM 870 N N . ASN A 1 114 ? 45.976 15.332 -25.302 1.00 51.03 114 ASN A N 1
ATOM 871 C CA . ASN A 1 114 ? 45.966 15.383 -26.749 1.00 51.03 114 ASN A CA 1
ATOM 872 C C . ASN A 1 114 ? 47.343 15.855 -27.274 1.00 51.03 114 ASN A C 1
ATOM 874 O O . ASN A 1 114 ? 47.523 17.025 -27.603 1.00 51.03 114 ASN A O 1
ATOM 878 N N . THR A 1 115 ? 48.339 14.968 -27.342 1.00 47.94 115 THR A N 1
ATOM 879 C CA . THR A 1 115 ? 49.614 15.219 -28.022 1.00 47.94 115 THR A CA 1
ATOM 880 C C . THR A 1 115 ? 49.474 14.836 -29.492 1.00 47.94 115 THR A C 1
ATOM 882 O O . THR A 1 115 ? 49.827 13.753 -29.951 1.00 47.94 115 THR A O 1
ATOM 885 N N . ARG A 1 116 ? 48.956 15.777 -30.284 1.00 53.00 116 ARG A N 1
ATOM 886 C CA . ARG A 1 116 ? 49.224 15.788 -31.723 1.00 53.00 116 ARG A CA 1
ATOM 887 C C . ARG A 1 116 ? 50.681 16.198 -31.949 1.00 53.00 116 ARG A C 1
ATOM 889 O O . ARG A 1 116 ? 50.972 17.387 -31.857 1.00 53.00 116 ARG A O 1
ATOM 896 N N . ARG A 1 117 ? 51.552 15.249 -32.310 1.00 46.97 117 ARG A N 1
ATOM 897 C CA . ARG A 1 117 ? 52.322 15.280 -33.574 1.00 46.97 117 ARG A CA 1
ATOM 898 C C . ARG A 1 117 ? 53.353 14.152 -33.685 1.00 46.97 117 ARG A C 1
ATOM 900 O O . ARG A 1 117 ? 54.195 13.977 -32.817 1.00 46.97 117 ARG A O 1
ATOM 907 N N . ASP A 1 118 ? 53.273 13.505 -34.845 1.00 47.81 118 ASP A N 1
ATOM 908 C CA . ASP A 1 118 ? 54.363 12.967 -35.659 1.00 47.81 118 ASP A CA 1
ATOM 909 C C . ASP A 1 118 ? 55.239 11.853 -35.071 1.00 47.81 118 ASP A C 1
ATOM 911 O O . ASP A 1 118 ? 56.319 12.092 -34.540 1.00 47.81 118 ASP A O 1
ATOM 915 N N . SER A 1 119 ? 54.835 10.600 -35.311 1.00 42.28 119 SER A N 1
ATOM 916 C CA . SER A 1 119 ? 55.761 9.552 -35.768 1.00 42.28 119 SER A CA 1
ATOM 917 C C . SER A 1 119 ? 55.005 8.364 -36.364 1.00 42.28 119 SER A C 1
ATOM 919 O O . SER A 1 119 ? 54.284 7.649 -35.676 1.00 42.28 119 SER A O 1
ATOM 921 N N . VAL A 1 120 ? 55.134 8.264 -37.689 1.00 53.78 120 VAL A N 1
ATOM 922 C CA . VAL A 1 120 ? 55.375 7.059 -38.498 1.00 53.78 120 VAL A CA 1
ATOM 923 C C . VAL A 1 120 ? 55.116 5.684 -37.867 1.00 53.78 120 VAL A C 1
ATOM 925 O O . VAL A 1 120 ? 55.676 5.322 -36.839 1.00 53.78 120 VAL A O 1
ATOM 928 N N . ASP A 1 121 ? 54.327 4.904 -38.608 1.00 48.31 121 ASP A N 1
ATOM 929 C CA . ASP A 1 121 ? 54.460 3.458 -38.792 1.00 48.31 121 ASP A CA 1
ATOM 930 C C . ASP A 1 121 ? 54.722 2.610 -37.542 1.00 48.31 121 ASP A C 1
ATOM 932 O O . ASP A 1 121 ? 55.842 2.224 -37.214 1.00 48.31 121 ASP A O 1
ATOM 936 N N . SER A 1 122 ? 53.634 2.189 -36.903 1.00 44.62 122 SER A N 1
ATOM 937 C CA . SER A 1 122 ? 53.568 0.871 -36.266 1.00 44.62 122 SER A CA 1
ATOM 938 C C . SER A 1 122 ? 52.158 0.322 -36.422 1.00 44.62 122 SER A C 1
ATOM 940 O O . SER A 1 122 ? 51.329 0.285 -35.513 1.00 44.62 122 SER A O 1
ATOM 942 N N . ASP A 1 123 ? 51.906 -0.064 -37.666 1.00 47.44 123 ASP A N 1
ATOM 943 C CA . ASP A 1 123 ? 50.898 -1.021 -38.077 1.00 47.44 123 ASP A CA 1
ATOM 944 C C . ASP A 1 123 ? 51.212 -2.385 -37.438 1.00 47.44 123 ASP A C 1
ATOM 946 O O . ASP A 1 123 ? 52.001 -3.167 -37.956 1.00 47.44 123 ASP A O 1
ATOM 950 N N . SER A 1 124 ? 50.665 -2.646 -36.250 1.00 50.03 124 SER A N 1
ATOM 951 C CA . SER A 1 124 ? 50.408 -4.006 -35.768 1.00 50.03 124 SER A CA 1
ATOM 952 C C . SER A 1 124 ? 49.484 -3.961 -34.551 1.00 50.03 124 SER A C 1
ATOM 954 O O . SER A 1 124 ? 49.768 -3.293 -33.560 1.00 50.03 124 SER A O 1
ATOM 956 N N . SER A 1 125 ? 48.372 -4.699 -34.615 1.00 46.62 125 SER A N 1
ATOM 957 C CA . SER A 1 125 ? 47.327 -4.871 -33.584 1.00 46.62 125 SER A CA 1
ATOM 958 C C . SER A 1 125 ? 46.155 -3.868 -33.548 1.00 46.62 125 SER A C 1
ATOM 960 O O . SER A 1 125 ? 45.579 -3.571 -32.498 1.00 46.62 125 SER A O 1
ATOM 962 N N . ARG A 1 126 ? 45.637 -3.471 -34.719 1.00 50.53 126 ARG A N 1
ATOM 963 C CA . ARG A 1 126 ? 44.189 -3.195 -34.876 1.00 50.53 126 ARG A CA 1
ATOM 964 C C . ARG A 1 126 ? 43.397 -4.511 -34.788 1.00 50.53 126 ARG A C 1
ATOM 966 O O . ARG A 1 126 ? 42.819 -4.980 -35.760 1.00 50.53 126 ARG A O 1
ATOM 973 N N . GLY A 1 127 ? 43.421 -5.137 -33.614 1.00 54.91 127 GLY A N 1
ATOM 974 C CA . GLY A 1 127 ? 42.640 -6.335 -33.324 1.00 54.91 127 GLY A CA 1
ATOM 975 C C . GLY A 1 127 ? 41.144 -5.996 -33.190 1.00 54.91 127 GLY A C 1
ATOM 976 O O . GLY A 1 127 ? 40.821 -5.034 -32.483 1.00 54.91 127 GLY A O 1
ATOM 977 N N . PRO A 1 128 ? 40.227 -6.774 -33.796 1.00 61.00 128 PRO A N 1
ATOM 978 C CA . PRO A 1 128 ? 38.768 -6.637 -33.646 1.00 61.00 128 PRO A CA 1
ATOM 979 C C . PRO A 1 128 ? 38.283 -6.534 -32.186 1.00 61.00 128 PRO A C 1
ATOM 981 O O . PRO A 1 128 ? 37.304 -5.844 -31.901 1.00 61.00 128 PRO A O 1
ATOM 984 N N . GLY A 1 129 ? 39.027 -7.123 -31.244 1.00 68.69 129 GLY A N 1
ATOM 985 C CA . GLY A 1 129 ? 38.638 -7.234 -29.837 1.00 68.69 129 GLY A CA 1
ATOM 986 C C . GLY A 1 129 ? 38.437 -5.915 -29.080 1.00 68.69 129 GLY A C 1
ATOM 987 O O . GLY A 1 129 ? 37.633 -5.876 -28.156 1.00 68.69 129 GLY A O 1
ATOM 988 N N . LYS A 1 130 ? 39.080 -4.797 -29.462 1.00 79.06 130 LYS A N 1
ATOM 989 C CA . LYS A 1 130 ? 38.851 -3.510 -28.760 1.00 79.06 130 LYS A CA 1
ATOM 990 C C . LYS A 1 130 ? 37.447 -2.949 -29.008 1.00 79.06 130 LYS A C 1
ATOM 992 O O . LYS A 1 130 ? 36.883 -2.306 -28.128 1.00 79.06 130 LYS A O 1
ATOM 997 N N . ARG A 1 131 ? 36.865 -3.182 -30.192 1.00 79.31 131 ARG A N 1
ATOM 998 C CA . ARG A 1 131 ? 35.489 -2.743 -30.490 1.00 79.31 131 ARG A CA 1
ATOM 999 C C . ARG A 1 131 ? 34.462 -3.598 -29.758 1.00 79.31 131 ARG A C 1
ATOM 1001 O O . ARG A 1 131 ? 33.503 -3.046 -29.233 1.00 79.31 131 ARG A O 1
ATOM 1008 N N . GLU A 1 132 ? 34.701 -4.903 -29.676 1.00 80.19 132 GLU A N 1
ATOM 1009 C CA . GLU A 1 132 ? 33.860 -5.831 -28.911 1.00 80.19 132 GLU A CA 1
ATOM 1010 C C . GLU A 1 132 ? 33.894 -5.523 -27.412 1.00 80.19 132 GLU A C 1
ATOM 1012 O O . GLU A 1 132 ? 32.844 -5.472 -26.782 1.00 80.19 132 GLU A O 1
ATOM 1017 N N . GLN A 1 133 ? 35.064 -5.202 -26.850 1.00 84.19 133 GLN A N 1
ATOM 1018 C CA . GLN A 1 133 ? 35.175 -4.770 -25.451 1.00 84.19 133 GLN A CA 1
ATOM 1019 C C . GLN A 1 133 ? 34.392 -3.480 -25.176 1.00 84.19 133 GLN A C 1
ATOM 1021 O O . GLN A 1 133 ? 33.692 -3.389 -24.171 1.00 84.19 133 GLN A O 1
ATOM 1026 N N . ILE A 1 134 ? 34.454 -2.492 -26.077 1.00 84.00 134 ILE A N 1
ATOM 1027 C CA . ILE A 1 134 ? 33.663 -1.257 -25.945 1.00 84.00 134 ILE A CA 1
ATOM 1028 C C . ILE A 1 134 ? 32.163 -1.556 -26.048 1.00 84.00 134 ILE A C 1
ATOM 1030 O O . ILE A 1 134 ? 31.381 -0.982 -25.295 1.00 84.00 134 ILE A O 1
ATOM 1034 N N . ALA A 1 135 ? 31.749 -2.442 -26.955 1.00 88.75 135 ALA A N 1
ATOM 1035 C CA . ALA A 1 135 ? 30.353 -2.852 -27.074 1.00 88.75 135 ALA A CA 1
ATOM 1036 C C . ALA A 1 135 ? 29.862 -3.579 -25.809 1.00 88.75 135 ALA A C 1
ATOM 1038 O O . ALA A 1 135 ? 28.788 -3.258 -25.306 1.00 88.75 135 ALA A O 1
ATOM 1039 N N . GLY A 1 136 ? 30.675 -4.478 -25.244 1.00 91.44 136 GLY A N 1
ATOM 1040 C CA . GLY A 1 136 ? 30.373 -5.170 -23.990 1.00 91.44 136 GLY A CA 1
ATOM 1041 C C . GLY A 1 136 ? 30.245 -4.211 -22.807 1.00 91.44 136 GLY A C 1
ATOM 1042 O O . GLY A 1 136 ? 29.265 -4.271 -22.072 1.00 91.44 136 GLY A O 1
ATOM 1043 N N . LEU A 1 137 ? 31.174 -3.258 -22.665 1.00 91.69 137 LEU A N 1
ATOM 1044 C CA . LEU A 1 137 ? 31.097 -2.232 -21.620 1.00 91.69 137 LEU A CA 1
ATOM 1045 C C . LEU A 1 137 ? 29.855 -1.345 -21.765 1.00 91.69 137 LEU A C 1
ATOM 1047 O O . LEU A 1 137 ? 29.231 -1.019 -20.762 1.00 91.69 137 LEU A O 1
ATOM 1051 N N . LYS A 1 138 ? 29.460 -0.983 -22.993 1.00 91.75 138 LYS A N 1
ATOM 1052 C CA . LYS A 1 138 ? 28.215 -0.235 -23.228 1.00 91.75 138 LYS A CA 1
ATOM 1053 C C . LYS A 1 138 ? 26.978 -1.017 -22.799 1.00 91.75 138 LYS A C 1
ATOM 1055 O O . LYS A 1 138 ? 26.080 -0.425 -22.218 1.00 91.75 138 LYS A O 1
ATOM 1060 N N . HIS A 1 139 ? 26.937 -2.321 -23.066 1.00 88.88 139 HIS A N 1
ATOM 1061 C CA . HIS A 1 139 ? 25.819 -3.163 -22.646 1.00 88.88 139 HIS A CA 1
ATOM 1062 C C . HIS A 1 139 ? 25.734 -3.278 -21.118 1.00 88.88 139 HIS A C 1
ATOM 1064 O O . HIS A 1 139 ? 24.647 -3.166 -20.564 1.00 88.88 139 HIS A O 1
ATOM 1070 N N . ILE A 1 140 ? 26.878 -3.408 -20.435 1.00 93.81 140 ILE A N 1
ATOM 1071 C CA . ILE A 1 140 ? 26.933 -3.408 -18.964 1.00 93.81 140 ILE A CA 1
ATOM 1072 C C . ILE A 1 140 ? 26.452 -2.067 -18.400 1.00 93.81 140 ILE A C 1
ATOM 1074 O O . ILE A 1 140 ? 25.653 -2.060 -17.473 1.00 93.81 140 ILE A O 1
ATOM 1078 N N . ILE A 1 141 ? 26.903 -0.937 -18.959 1.00 93.69 141 ILE A N 1
ATOM 1079 C CA . ILE A 1 141 ? 26.457 0.394 -18.515 1.00 93.69 141 ILE A CA 1
ATOM 1080 C C . ILE A 1 141 ? 24.943 0.539 -18.693 1.00 93.69 141 ILE A C 1
ATOM 1082 O O . ILE A 1 141 ? 24.272 0.924 -17.745 1.00 93.69 141 ILE A O 1
ATOM 1086 N N . ALA A 1 142 ? 24.402 0.162 -19.855 1.00 91.56 142 ALA A N 1
ATOM 1087 C CA . ALA A 1 142 ? 22.962 0.215 -20.101 1.00 91.56 142 ALA A CA 1
ATOM 1088 C C . ALA A 1 142 ? 22.170 -0.684 -19.131 1.00 91.56 142 ALA A C 1
ATOM 1090 O O . ALA A 1 142 ? 21.126 -0.274 -18.635 1.00 91.56 142 ALA A O 1
ATOM 1091 N N . GLY A 1 143 ? 22.683 -1.880 -18.815 1.00 92.56 143 GLY A N 1
ATOM 1092 C CA . GLY A 1 143 ? 22.084 -2.763 -17.810 1.00 92.56 143 GLY A CA 1
ATOM 1093 C C . GLY A 1 143 ? 22.094 -2.156 -16.405 1.00 92.56 143 GLY A C 1
ATOM 1094 O O . GLY A 1 143 ? 21.083 -2.192 -15.715 1.00 92.56 143 GLY A O 1
ATOM 1095 N N . LEU A 1 144 ? 23.197 -1.522 -16.001 1.00 93.6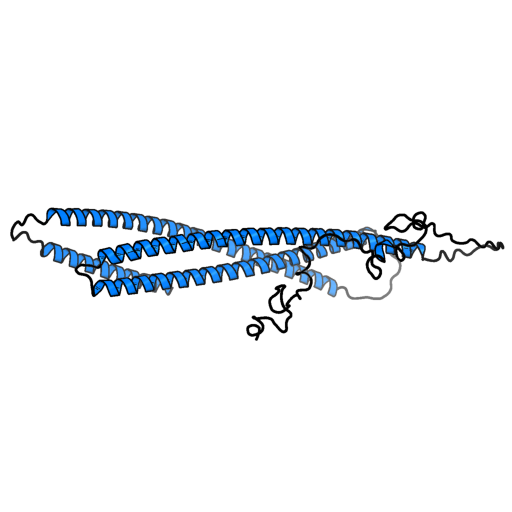9 144 LEU A N 1
ATOM 1096 C CA . LEU A 1 144 ? 23.283 -0.831 -14.711 1.00 93.69 144 LEU A CA 1
ATOM 1097 C C . LEU A 1 144 ? 22.362 0.398 -14.646 1.00 93.69 144 LEU A C 1
ATOM 1099 O O . LEU A 1 144 ? 21.764 0.656 -13.607 1.00 93.69 144 LEU A O 1
ATOM 1103 N N . GLU A 1 145 ? 22.226 1.154 -15.736 1.00 91.38 145 GLU A N 1
ATOM 1104 C CA . GLU A 1 145 ? 21.293 2.287 -15.823 1.00 91.38 145 GLU A CA 1
ATOM 1105 C C . GLU A 1 145 ? 19.829 1.832 -15.720 1.00 91.38 145 GLU A C 1
ATOM 1107 O O . GLU A 1 145 ? 19.021 2.492 -15.064 1.00 91.38 145 GLU A O 1
ATOM 1112 N N . GLU A 1 146 ? 19.492 0.691 -16.326 1.00 92.56 146 GLU A N 1
ATOM 1113 C CA . GLU A 1 146 ? 18.189 0.037 -16.188 1.00 92.56 146 GLU A CA 1
ATOM 1114 C C . GLU A 1 146 ? 17.926 -0.389 -14.740 1.00 92.56 146 GLU A C 1
ATOM 1116 O O . GLU A 1 146 ? 16.908 -0.009 -14.162 1.00 92.56 146 GLU A O 1
ATOM 1121 N N . GLU A 1 147 ? 18.871 -1.099 -14.119 1.00 93.44 147 GLU A N 1
ATOM 1122 C CA . GLU A 1 147 ? 18.766 -1.521 -12.720 1.00 93.44 147 GLU A CA 1
ATOM 1123 C C . GLU A 1 147 ? 18.600 -0.321 -11.778 1.00 93.44 147 GLU A C 1
ATOM 1125 O O . GLU A 1 147 ? 17.741 -0.346 -10.898 1.00 93.44 147 GLU A O 1
ATOM 1130 N N . ILE A 1 148 ? 19.362 0.763 -11.971 1.00 92.06 148 ILE A N 1
ATOM 1131 C CA . ILE A 1 148 ? 19.219 1.996 -11.180 1.00 92.06 148 ILE A CA 1
ATOM 1132 C C . ILE A 1 148 ? 17.802 2.564 -11.307 1.00 92.06 148 ILE A C 1
ATOM 1134 O O . ILE A 1 148 ? 17.221 2.989 -10.306 1.00 92.06 148 ILE A O 1
ATOM 1138 N N . ARG A 1 149 ? 17.221 2.554 -12.513 1.00 87.75 149 ARG A N 1
ATOM 1139 C CA . ARG A 1 149 ? 15.854 3.039 -12.740 1.00 87.75 149 ARG A CA 1
ATOM 1140 C C . ARG A 1 149 ? 14.821 2.157 -12.043 1.00 87.75 149 ARG A C 1
ATOM 1142 O O . ARG A 1 149 ? 13.923 2.683 -11.388 1.00 87.75 149 ARG A O 1
ATOM 1149 N N . GLN A 1 150 ? 14.979 0.837 -12.128 1.00 89.44 150 GLN A N 1
ATOM 1150 C CA . GLN A 1 150 ? 14.108 -0.130 -11.455 1.00 89.44 150 GLN A CA 1
ATOM 1151 C C . GLN A 1 150 ? 14.170 0.020 -9.931 1.00 89.44 150 GLN A C 1
ATOM 1153 O O . GLN A 1 150 ? 13.132 0.102 -9.272 1.00 89.44 150 GLN A O 1
ATOM 1158 N N . TRP A 1 151 ? 15.374 0.138 -9.361 1.00 89.31 151 TRP A N 1
ATOM 1159 C CA . TRP A 1 151 ? 15.553 0.402 -7.933 1.00 89.31 151 TRP A CA 1
ATOM 1160 C C . TRP A 1 151 ? 14.974 1.754 -7.516 1.00 89.31 151 TRP A C 1
ATOM 1162 O O . TRP A 1 151 ? 14.359 1.836 -6.455 1.00 89.31 151 TRP A O 1
ATOM 1172 N N . GLY A 1 152 ? 15.106 2.785 -8.354 1.00 88.19 152 GLY A N 1
ATOM 1173 C CA . GLY A 1 152 ? 14.470 4.085 -8.141 1.00 88.19 152 GLY A CA 1
ATOM 1174 C C . GLY A 1 152 ? 12.946 3.979 -8.046 1.00 88.19 152 GLY A C 1
ATOM 1175 O O . GLY A 1 152 ? 12.365 4.457 -7.077 1.00 88.19 152 GLY A O 1
ATOM 1176 N N . SER A 1 153 ? 12.308 3.284 -8.992 1.00 85.69 153 SER A N 1
ATOM 1177 C CA . SER A 1 153 ? 10.853 3.059 -8.985 1.00 85.69 153 SER A CA 1
ATOM 1178 C C . SER A 1 153 ? 10.392 2.249 -7.769 1.00 85.69 153 SER A C 1
ATOM 1180 O O . SER A 1 153 ? 9.393 2.577 -7.125 1.00 85.69 153 SER A O 1
ATOM 1182 N N . LYS A 1 154 ? 11.133 1.193 -7.411 1.00 89.62 154 LYS A N 1
ATOM 1183 C CA . LYS A 1 154 ? 10.838 0.381 -6.224 1.00 89.62 154 LYS A CA 1
ATOM 1184 C C . LYS A 1 154 ? 10.964 1.196 -4.938 1.00 89.62 154 LYS A C 1
ATOM 1186 O O . LYS A 1 154 ? 10.134 1.059 -4.045 1.00 89.62 154 LYS A O 1
ATOM 1191 N N . TYR A 1 155 ? 11.980 2.052 -4.848 1.00 90.88 155 TYR A N 1
ATOM 1192 C CA . TYR A 1 155 ? 12.165 2.948 -3.713 1.00 90.88 155 TYR A CA 1
ATOM 1193 C C . TYR A 1 155 ? 10.989 3.920 -3.570 1.00 90.88 155 TYR A C 1
ATOM 1195 O O . TYR A 1 155 ? 10.446 4.042 -2.476 1.00 90.88 155 TYR A O 1
ATOM 1203 N N . THR A 1 156 ? 10.536 4.551 -4.660 1.00 86.50 156 THR A N 1
ATOM 1204 C CA . THR A 1 156 ? 9.385 5.468 -4.603 1.00 86.50 156 THR A CA 1
ATOM 1205 C C . THR A 1 156 ? 8.092 4.765 -4.196 1.00 86.50 156 THR A C 1
ATOM 1207 O O . THR A 1 156 ? 7.294 5.349 -3.469 1.00 86.50 156 THR A O 1
ATOM 1210 N N . LEU A 1 157 ? 7.893 3.511 -4.616 1.00 85.12 157 LEU A N 1
ATOM 1211 C CA . LEU A 1 157 ? 6.731 2.711 -4.220 1.00 85.12 157 LEU A CA 1
ATOM 1212 C C . LEU A 1 157 ? 6.765 2.367 -2.723 1.00 85.12 157 LEU A C 1
ATOM 1214 O O . LEU A 1 157 ? 5.788 2.600 -2.018 1.00 85.12 157 LEU A O 1
ATOM 1218 N N . LEU A 1 158 ? 7.912 1.903 -2.216 1.00 81.56 158 LEU A N 1
ATOM 1219 C CA . LEU A 1 158 ? 8.093 1.634 -0.783 1.00 81.56 158 LEU A CA 1
ATOM 1220 C C . LEU A 1 158 ? 7.951 2.904 0.072 1.00 81.56 158 LEU A C 1
ATOM 1222 O O . LEU A 1 158 ? 7.460 2.847 1.196 1.00 81.56 158 LEU A O 1
ATOM 1226 N N . GLU A 1 159 ? 8.361 4.065 -0.444 1.00 87.94 159 GLU A N 1
ATOM 1227 C CA . GLU A 1 159 ? 8.167 5.345 0.244 1.00 87.94 159 GLU A CA 1
ATOM 1228 C C . GLU A 1 159 ? 6.678 5.723 0.342 1.00 87.94 159 GLU A C 1
ATOM 1230 O O . GLU A 1 159 ? 6.233 6.223 1.376 1.00 87.94 159 GLU A O 1
ATOM 1235 N N . GLN A 1 160 ? 5.893 5.465 -0.709 1.00 87.94 160 GLN A N 1
ATOM 1236 C CA . GLN A 1 160 ? 4.441 5.671 -0.691 1.00 87.94 160 GLN A CA 1
ATOM 1237 C C . GLN A 1 160 ? 3.739 4.703 0.271 1.00 87.94 160 GLN A C 1
ATOM 1239 O O . GLN A 1 160 ? 2.863 5.129 1.023 1.00 87.94 160 GLN A O 1
ATOM 1244 N N . GLU A 1 161 ? 4.151 3.434 0.298 1.00 86.69 161 GLU A N 1
ATOM 1245 C CA . GLU A 1 161 ? 3.635 2.429 1.235 1.00 86.69 161 GLU A CA 1
ATOM 1246 C C . GLU A 1 161 ? 3.917 2.815 2.694 1.00 86.69 161 GLU A C 1
ATOM 1248 O O . GLU A 1 161 ? 3.002 2.804 3.517 1.00 86.69 161 GLU A O 1
ATOM 1253 N N . ASN A 1 162 ? 5.143 3.248 3.011 1.00 82.75 162 ASN A N 1
ATOM 1254 C CA . ASN A 1 162 ? 5.480 3.736 4.352 1.00 82.75 162 ASN A CA 1
ATOM 1255 C C . ASN A 1 162 ? 4.618 4.934 4.765 1.00 82.75 162 ASN A C 1
ATOM 1257 O O . ASN A 1 162 ? 4.068 4.926 5.862 1.00 82.75 162 ASN A O 1
ATOM 1261 N N . LYS A 1 163 ? 4.426 5.924 3.882 1.00 86.12 163 LYS A N 1
ATOM 1262 C CA . LYS A 1 163 ? 3.541 7.073 4.157 1.00 86.12 163 LYS A CA 1
ATOM 1263 C C . LYS A 1 163 ? 2.100 6.640 4.437 1.00 86.12 163 LYS A C 1
ATOM 1265 O O . LYS A 1 163 ? 1.445 7.191 5.321 1.00 86.12 163 LYS A O 1
ATOM 1270 N N . LEU A 1 164 ? 1.597 5.648 3.700 1.00 82.06 164 LEU A N 1
ATOM 1271 C CA . LEU A 1 164 ? 0.261 5.102 3.923 1.00 82.06 164 LEU A CA 1
ATOM 1272 C C . LEU A 1 164 ? 0.166 4.404 5.286 1.00 82.06 164 LEU A C 1
ATOM 1274 O O . LEU A 1 164 ? -0.771 4.675 6.039 1.00 82.06 164 LEU A O 1
ATOM 1278 N N . LEU A 1 165 ? 1.144 3.561 5.629 1.00 82.25 165 LEU A N 1
ATOM 1279 C CA . LEU A 1 165 ? 1.210 2.882 6.925 1.00 82.25 165 LEU A CA 1
ATOM 1280 C C . LEU A 1 165 ? 1.304 3.879 8.085 1.00 82.25 165 LEU A C 1
ATOM 1282 O O . LEU A 1 165 ? 0.544 3.752 9.043 1.00 82.25 165 LEU A O 1
ATOM 1286 N N . GLU A 1 166 ? 2.154 4.902 7.978 1.00 81.69 166 GLU A N 1
ATOM 1287 C CA . GLU A 1 166 ? 2.253 5.990 8.959 1.00 81.69 166 GLU A CA 1
ATOM 1288 C C . GLU A 1 166 ? 0.886 6.653 9.173 1.00 81.69 166 GLU A C 1
ATOM 1290 O O . GLU A 1 166 ? 0.389 6.687 10.301 1.00 81.69 166 GLU A O 1
ATOM 1295 N N . SER A 1 167 ? 0.204 7.055 8.095 1.00 87.00 167 SER A N 1
ATOM 1296 C CA . SER A 1 167 ? -1.133 7.656 8.195 1.00 87.00 167 SER A CA 1
ATOM 1297 C C . SER A 1 167 ? -2.175 6.716 8.826 1.00 87.00 167 SER A C 1
ATOM 1299 O O . SER A 1 167 ? -3.028 7.158 9.598 1.00 87.00 167 SER A O 1
ATOM 1301 N N . GLY A 1 168 ? -2.087 5.407 8.561 1.00 82.12 168 GLY A N 1
ATOM 1302 C CA . GLY A 1 168 ? -2.930 4.389 9.189 1.00 82.12 168 GLY A CA 1
ATOM 1303 C C . GLY A 1 168 ? -2.665 4.255 10.691 1.00 82.12 168 GLY A C 1
ATOM 1304 O O . GLY A 1 168 ? -3.606 4.171 11.482 1.00 82.12 168 GLY A O 1
ATOM 1305 N N . THR A 1 169 ? -1.396 4.300 11.111 1.00 82.25 169 THR A N 1
ATOM 1306 C CA . THR A 1 169 ? -1.031 4.262 12.536 1.00 82.25 169 THR A CA 1
ATOM 1307 C C . THR A 1 169 ? -1.484 5.515 13.285 1.00 82.25 169 THR A C 1
ATOM 1309 O O . THR A 1 169 ? -2.003 5.396 14.395 1.00 82.25 169 THR A O 1
ATOM 1312 N N . GLU A 1 170 ? -1.385 6.701 12.676 1.00 84.62 170 GLU A N 1
ATOM 1313 C CA . GLU A 1 170 ? -1.899 7.950 13.253 1.00 84.62 170 GLU A CA 1
ATOM 1314 C C . GLU A 1 170 ? -3.420 7.900 13.442 1.00 84.62 170 GLU A C 1
ATOM 1316 O O . GLU A 1 170 ? -3.929 8.266 14.506 1.00 84.62 170 GLU A O 1
ATOM 1321 N N . GLN A 1 171 ? -4.159 7.386 12.452 1.00 79.00 171 GLN A N 1
ATOM 1322 C CA . GLN A 1 171 ? -5.607 7.190 12.561 1.00 79.00 171 GLN A CA 1
ATOM 1323 C C . GLN A 1 171 ? -5.973 6.221 13.691 1.00 79.00 171 GLN A C 1
ATOM 1325 O O . GLN A 1 171 ? -6.875 6.524 14.478 1.00 79.00 171 GLN A O 1
ATOM 1330 N N . LEU A 1 172 ? -5.252 5.100 13.832 1.00 81.25 172 LEU A N 1
ATOM 1331 C CA . LEU A 1 172 ? -5.445 4.175 14.953 1.00 81.25 172 LEU A CA 1
ATOM 1332 C C . LEU A 1 172 ? -5.179 4.850 16.303 1.00 81.25 172 LEU A C 1
ATOM 1334 O O . LEU A 1 172 ? -5.972 4.693 17.229 1.00 81.25 172 LEU A O 1
ATOM 1338 N N . GLN A 1 173 ? -4.107 5.636 16.423 1.00 85.56 173 GLN A N 1
ATOM 1339 C CA . GLN A 1 173 ? -3.795 6.368 17.655 1.00 85.56 173 GLN A CA 1
ATOM 1340 C C . GLN A 1 173 ? -4.868 7.408 18.006 1.00 85.56 173 GLN A C 1
ATOM 1342 O O . GLN A 1 173 ? -5.183 7.613 19.179 1.00 85.56 173 GLN A O 1
ATOM 1347 N N . VAL A 1 174 ? -5.447 8.089 17.013 1.00 83.12 174 VAL A N 1
ATOM 1348 C CA . VAL A 1 174 ? -6.574 9.014 17.226 1.00 83.12 174 VAL A CA 1
ATOM 1349 C C . VAL A 1 174 ? -7.831 8.256 17.656 1.00 83.12 174 VAL A C 1
ATOM 1351 O O . VAL A 1 174 ? -8.507 8.683 18.593 1.00 83.12 174 VAL A O 1
ATOM 1354 N N . ALA A 1 175 ? -8.137 7.124 17.020 1.00 81.94 175 ALA A N 1
ATOM 1355 C CA . ALA A 1 175 ? -9.273 6.284 17.390 1.00 81.94 175 ALA A CA 1
ATOM 1356 C C . ALA A 1 175 ? -9.138 5.737 18.820 1.00 81.94 175 ALA A C 1
ATOM 1358 O O . ALA A 1 175 ? -10.102 5.784 19.584 1.00 81.94 175 ALA A O 1
ATOM 1359 N N . MET A 1 176 ? -7.937 5.294 19.203 1.00 84.94 176 MET A N 1
ATOM 1360 C CA . MET A 1 176 ? -7.630 4.817 20.551 1.00 84.94 176 MET A CA 1
ATOM 1361 C C . MET A 1 176 ? -7.826 5.925 21.592 1.00 84.94 176 MET A C 1
ATOM 1363 O O . MET A 1 176 ? -8.607 5.735 22.520 1.00 84.94 176 MET A O 1
ATOM 1367 N N . ARG A 1 177 ? -7.264 7.122 21.369 1.00 88.62 177 ARG A N 1
ATOM 1368 C CA . ARG A 1 177 ? -7.488 8.288 22.248 1.00 88.62 177 ARG A CA 1
ATOM 1369 C C . ARG A 1 177 ? -8.963 8.667 22.375 1.00 88.62 177 ARG A C 1
ATOM 1371 O O . ARG A 1 177 ? -9.424 9.050 23.446 1.00 88.62 177 ARG A O 1
ATOM 1378 N N . ARG A 1 178 ? -9.732 8.567 21.287 1.00 84.12 178 ARG A N 1
ATOM 1379 C CA . ARG A 1 178 ? -11.177 8.837 21.311 1.00 84.12 178 ARG A CA 1
ATOM 1380 C C . ARG A 1 178 ? -11.938 7.794 22.133 1.00 84.12 178 ARG A C 1
ATOM 1382 O O . ARG A 1 178 ? -12.889 8.154 22.828 1.00 84.12 178 ARG A O 1
ATOM 1389 N N . LEU A 1 179 ? -11.552 6.522 22.039 1.00 83.50 179 LEU A N 1
ATOM 1390 C CA . LEU A 1 179 ? -12.131 5.449 22.847 1.00 83.50 179 LEU A CA 1
ATOM 1391 C C . LEU A 1 179 ? -11.794 5.627 24.327 1.00 83.50 179 LEU A C 1
ATOM 1393 O O . LEU A 1 179 ? -12.704 5.524 25.142 1.00 83.50 179 LEU A O 1
ATOM 1397 N N . GLU A 1 180 ? -10.545 5.961 24.655 1.00 85.06 180 GLU A N 1
ATOM 1398 C CA . GLU A 1 180 ? -10.105 6.286 26.018 1.00 85.06 180 GLU A CA 1
ATOM 1399 C C . GLU A 1 180 ? -10.930 7.441 26.599 1.00 85.06 180 GLU A C 1
ATOM 1401 O O . GLU A 1 180 ? -11.599 7.256 27.609 1.00 85.06 180 GLU A O 1
ATOM 1406 N N . ALA A 1 181 ? -11.040 8.566 25.886 1.00 83.94 181 ALA A N 1
ATOM 1407 C CA . ALA A 1 181 ? -11.860 9.699 26.325 1.00 83.94 181 ALA A CA 1
ATOM 1408 C C . ALA A 1 181 ? -13.348 9.338 26.508 1.00 83.94 181 ALA A C 1
ATOM 1410 O O . ALA A 1 181 ? -14.019 9.854 27.396 1.00 83.94 181 ALA A O 1
ATOM 1411 N N . THR A 1 182 ? -13.882 8.435 25.677 1.00 84.88 182 THR A N 1
ATOM 1412 C CA . THR A 1 182 ? -15.270 7.956 25.811 1.00 84.88 182 THR A CA 1
ATOM 1413 C C . THR A 1 182 ? -15.439 7.030 27.020 1.00 84.88 182 THR A C 1
ATOM 1415 O O . THR A 1 182 ? -16.528 6.957 27.587 1.00 84.88 182 THR A O 1
ATOM 1418 N N . ILE A 1 183 ? -14.401 6.274 27.388 1.00 83.50 183 ILE A N 1
ATOM 1419 C CA . ILE A 1 183 ? -14.395 5.438 28.592 1.00 83.50 183 ILE A CA 1
ATOM 1420 C C . ILE A 1 183 ? -14.329 6.331 29.831 1.00 83.50 183 ILE A C 1
ATOM 1422 O O . ILE A 1 183 ? -15.147 6.134 30.726 1.00 83.50 183 ILE A O 1
ATOM 1426 N N . ASP A 1 184 ? -13.450 7.333 29.844 1.00 82.62 184 ASP A N 1
ATOM 1427 C CA . ASP A 1 184 ? -13.309 8.278 30.957 1.00 82.62 184 ASP A CA 1
ATOM 1428 C C . ASP A 1 184 ? -14.619 9.042 31.216 1.00 82.62 184 ASP A C 1
ATOM 1430 O O . ASP A 1 184 ? -15.135 9.017 32.331 1.00 82.62 184 ASP A O 1
ATOM 1434 N N . ASP A 1 185 ? -15.255 9.588 30.172 1.00 79.19 185 ASP A N 1
ATOM 1435 C CA . ASP A 1 185 ? -16.550 10.287 30.283 1.00 79.19 185 ASP A CA 1
ATOM 1436 C C . ASP A 1 185 ? -17.667 9.375 30.836 1.00 79.19 185 ASP A C 1
ATOM 1438 O O . ASP A 1 185 ? -18.517 9.782 31.636 1.00 79.19 185 ASP A O 1
ATOM 1442 N N . LYS A 1 186 ? -17.647 8.087 30.462 1.00 77.38 186 LYS A N 1
ATOM 1443 C CA . LYS A 1 186 ? -18.581 7.075 30.985 1.00 77.38 186 LYS A CA 1
ATOM 1444 C C . LYS A 1 186 ? -18.287 6.670 32.427 1.00 77.38 186 LYS A C 1
ATOM 1446 O O . LYS A 1 186 ? -19.210 6.229 33.113 1.00 77.38 186 LYS A O 1
ATOM 1451 N N . LEU A 1 187 ? -17.033 6.742 32.868 1.00 78.38 187 LEU A N 1
ATOM 1452 C CA . LEU A 1 187 ? -16.656 6.469 34.251 1.00 78.38 187 LEU A CA 1
ATOM 1453 C C . LEU A 1 187 ? -17.068 7.638 35.148 1.00 78.38 187 LEU A C 1
ATOM 1455 O O . LEU A 1 187 ? -17.746 7.397 36.147 1.00 78.38 187 LEU A O 1
ATOM 1459 N N . ASP A 1 188 ? -16.795 8.877 34.740 1.00 74.19 188 ASP A N 1
ATOM 1460 C CA . ASP A 1 188 ? -17.178 10.083 35.485 1.00 74.19 188 ASP A CA 1
ATOM 1461 C C . ASP A 1 188 ? -18.701 10.191 35.655 1.00 74.19 188 ASP A C 1
ATOM 1463 O O . ASP A 1 188 ? -19.206 10.403 36.759 1.00 74.19 188 ASP A O 1
ATOM 1467 N N . THR A 1 189 ? -19.471 9.931 34.592 1.00 69.94 189 THR A N 1
ATOM 1468 C CA . THR A 1 189 ? -20.944 9.945 34.667 1.00 69.94 189 THR A CA 1
ATOM 1469 C C . THR A 1 189 ? -21.539 8.811 35.511 1.00 69.94 189 THR A C 1
ATOM 1471 O O . THR A 1 189 ? -22.641 8.963 36.043 1.00 69.94 189 THR A O 1
ATOM 1474 N N . LYS A 1 190 ? -20.834 7.683 35.679 1.00 61.62 190 LYS A N 1
ATOM 1475 C CA . LYS A 1 190 ? -21.280 6.567 36.533 1.00 61.62 190 LYS A CA 1
ATOM 1476 C C . LYS A 1 190 ? -21.079 6.833 38.023 1.00 61.62 190 LYS A C 1
ATOM 1478 O O . LYS A 1 190 ? -21.830 6.285 38.829 1.00 61.62 190 LYS A O 1
ATOM 1483 N N . VAL A 1 191 ? -20.087 7.641 38.393 1.00 58.44 191 VAL A N 1
ATOM 1484 C CA . VAL A 1 191 ? -19.753 7.913 39.800 1.00 58.44 191 VAL A CA 1
ATOM 1485 C C . VAL A 1 191 ? -20.794 8.822 40.469 1.00 58.44 191 VAL A C 1
ATOM 1487 O O . VAL A 1 191 ? -21.023 8.696 41.670 1.00 58.44 191 VAL A O 1
ATOM 1490 N N . GLU A 1 192 ? -21.511 9.662 39.714 1.00 53.69 192 GLU A N 1
ATOM 1491 C CA . GLU A 1 192 ? -22.467 10.621 40.293 1.00 53.69 192 GLU A CA 1
ATOM 1492 C C . GLU A 1 192 ? -23.942 10.172 40.309 1.00 53.69 192 GLU A C 1
ATOM 1494 O O . GLU A 1 192 ? -24.772 10.839 40.929 1.00 53.69 192 GLU A O 1
ATOM 1499 N N . GLY A 1 193 ? -24.318 9.042 39.694 1.00 55.00 193 GLY A N 1
ATOM 1500 C CA . GLY A 1 193 ? -25.747 8.753 39.519 1.00 55.00 193 GLY A CA 1
ATOM 1501 C C . GLY A 1 193 ? -26.155 7.309 39.270 1.00 55.00 193 GLY A C 1
ATOM 1502 O O . GLY A 1 193 ? -26.781 7.044 38.251 1.00 55.00 193 GLY A O 1
ATOM 1503 N N . ALA A 1 194 ? -25.919 6.371 40.195 1.00 52.50 194 ALA A N 1
ATOM 1504 C CA . ALA A 1 194 ? -26.592 5.070 40.103 1.00 52.50 194 ALA A CA 1
ATOM 1505 C C . ALA A 1 194 ? -26.761 4.333 41.442 1.00 52.50 194 ALA A C 1
ATOM 1507 O O . ALA A 1 194 ? -25.971 3.471 41.814 1.00 52.50 194 ALA A O 1
ATOM 1508 N N . ALA A 1 195 ? -27.904 4.567 42.088 1.00 50.84 195 ALA A N 1
ATOM 1509 C CA . ALA A 1 195 ? -28.571 3.563 42.911 1.00 50.84 195 ALA A CA 1
ATOM 1510 C C . ALA A 1 195 ? -29.964 3.298 42.305 1.00 50.84 195 ALA A C 1
ATOM 1512 O O . ALA A 1 195 ? -30.906 4.040 42.568 1.00 50.84 195 ALA A O 1
ATOM 1513 N N . GLY A 1 196 ? -30.102 2.270 41.453 1.00 50.41 196 GLY A N 1
ATOM 1514 C CA . GLY A 1 196 ? -31.406 1.613 41.244 1.00 50.41 196 GLY A CA 1
ATOM 1515 C C . GLY A 1 196 ? -31.795 1.145 39.834 1.00 50.41 196 GLY A C 1
ATOM 1516 O O . GLY A 1 196 ? -32.301 0.036 39.712 1.00 50.41 196 GLY A O 1
ATOM 1517 N N . THR A 1 197 ? -31.587 1.922 38.764 1.00 57.81 197 THR A N 1
ATOM 1518 C CA . THR A 1 197 ? -32.205 1.626 37.438 1.00 57.81 197 THR A CA 1
ATOM 1519 C C . THR A 1 197 ? -31.225 1.474 36.271 1.00 57.81 197 THR A C 1
ATOM 1521 O O . THR A 1 197 ? -31.630 1.166 35.152 1.00 57.81 197 THR A O 1
ATOM 1524 N N . ASP A 1 198 ? -29.931 1.674 36.507 1.00 63.03 198 ASP A N 1
ATOM 1525 C CA . ASP A 1 198 ? -28.952 1.879 35.433 1.00 63.03 198 ASP A CA 1
ATOM 1526 C C . ASP A 1 198 ? -28.450 0.571 34.785 1.00 63.03 198 ASP A C 1
ATOM 1528 O O . ASP A 1 198 ? -28.024 0.550 33.632 1.00 63.03 198 ASP A O 1
ATOM 1532 N N . GLY A 1 199 ? -28.594 -0.568 35.472 1.00 75.12 199 GLY A N 1
ATOM 1533 C CA . GLY A 1 199 ? -28.112 -1.867 34.985 1.00 75.12 199 GLY A CA 1
ATOM 1534 C C . GLY A 1 199 ? -28.759 -2.337 33.675 1.00 75.12 199 GLY A C 1
ATOM 1535 O O . GLY A 1 199 ? -28.096 -2.954 32.843 1.00 75.12 199 GLY A O 1
ATOM 1536 N N . GLU A 1 200 ? -30.038 -2.030 33.448 1.00 76.06 200 GLU A N 1
ATOM 1537 C CA . GLU A 1 200 ? -30.731 -2.401 32.203 1.00 76.06 200 GLU A CA 1
ATOM 1538 C C . GLU A 1 200 ? -30.321 -1.513 31.022 1.00 76.06 200 GLU A C 1
ATOM 1540 O O . GLU A 1 200 ? -30.184 -1.983 29.889 1.00 76.06 200 GLU A O 1
ATOM 1545 N N . ARG A 1 201 ? -30.068 -0.230 31.292 1.00 80.19 201 ARG A N 1
ATOM 1546 C CA . ARG A 1 201 ? -29.593 0.730 30.296 1.00 80.19 201 ARG A CA 1
ATOM 1547 C C . ARG A 1 201 ? -28.152 0.430 29.885 1.00 80.19 201 ARG A C 1
ATOM 1549 O O . ARG A 1 201 ? -27.855 0.454 28.693 1.00 80.19 201 ARG A O 1
ATOM 1556 N N . ILE A 1 202 ? -27.300 0.061 30.841 1.00 77.31 202 ILE A N 1
ATOM 1557 C CA . ILE A 1 202 ? -25.921 -0.380 30.594 1.00 77.31 202 ILE A CA 1
ATOM 1558 C C . ILE A 1 202 ? -25.906 -1.615 29.690 1.00 77.31 202 ILE A C 1
ATOM 1560 O O . ILE A 1 202 ? -25.246 -1.587 28.657 1.00 77.31 202 ILE A O 1
ATOM 1564 N N . LYS A 1 203 ? -26.709 -2.643 29.995 1.00 80.12 203 LYS A N 1
ATOM 1565 C CA . LYS A 1 203 ? -26.803 -3.846 29.149 1.00 80.12 203 LYS A CA 1
ATOM 1566 C C . LYS A 1 203 ? -27.231 -3.524 27.717 1.00 80.12 203 LYS A C 1
ATOM 1568 O O . LYS A 1 203 ? -26.690 -4.093 26.774 1.00 80.12 203 LYS A O 1
ATOM 1573 N N . ARG A 1 204 ? -28.174 -2.592 27.531 1.00 83.00 204 ARG A N 1
ATOM 1574 C CA . ARG A 1 204 ? -28.597 -2.158 26.189 1.00 83.00 204 ARG A CA 1
ATOM 1575 C C . ARG A 1 204 ? -27.447 -1.485 25.432 1.00 83.00 204 ARG A C 1
ATOM 1577 O O . ARG A 1 204 ? -27.192 -1.835 24.283 1.00 83.00 204 ARG A O 1
ATOM 1584 N N . ILE A 1 205 ? -26.720 -0.585 26.091 1.00 81.00 205 ILE A N 1
ATOM 1585 C CA . ILE A 1 205 ? -25.561 0.108 25.511 1.00 81.00 205 ILE A CA 1
ATOM 1586 C C . ILE A 1 205 ? -24.419 -0.875 25.202 1.00 81.00 205 ILE A C 1
ATOM 1588 O O . ILE A 1 205 ? -23.748 -0.730 24.183 1.00 81.00 205 ILE A O 1
ATOM 1592 N N . GLU A 1 206 ? -24.194 -1.887 26.039 1.00 79.44 206 GLU A N 1
ATOM 1593 C CA . GLU A 1 206 ? -23.209 -2.946 25.788 1.00 79.44 206 GLU A CA 1
ATOM 1594 C C . GLU A 1 206 ? -23.568 -3.752 24.538 1.00 79.44 206 GLU A C 1
ATOM 1596 O O . GLU A 1 206 ? -22.729 -3.906 23.653 1.00 79.44 206 GLU A O 1
ATOM 1601 N N . THR A 1 207 ? -24.828 -4.181 24.399 1.00 82.12 207 THR A N 1
ATOM 1602 C CA . THR A 1 207 ? -25.271 -4.905 23.196 1.00 82.12 207 THR A CA 1
ATOM 1603 C C . THR A 1 207 ? -25.179 -4.060 21.924 1.00 82.12 207 THR A C 1
ATOM 1605 O O . THR A 1 207 ? -24.819 -4.578 20.868 1.00 82.12 207 THR A O 1
ATOM 1608 N N . GLU A 1 208 ? -25.450 -2.756 22.011 1.00 82.75 208 GLU A N 1
ATOM 1609 C CA . GLU A 1 208 ? -25.318 -1.831 20.883 1.00 82.75 208 GLU A CA 1
ATOM 1610 C C . GLU A 1 208 ? -23.846 -1.594 20.510 1.00 82.75 208 GLU A C 1
ATOM 1612 O O . GLU A 1 208 ? -23.509 -1.565 19.327 1.00 82.75 208 GLU A O 1
ATOM 1617 N N . ASN A 1 209 ? -22.941 -1.509 21.493 1.00 77.00 209 ASN A N 1
ATOM 1618 C CA . ASN A 1 209 ? -21.503 -1.422 21.226 1.00 77.00 209 ASN A CA 1
ATOM 1619 C C . ASN A 1 209 ? -20.966 -2.696 20.573 1.00 77.00 209 ASN A C 1
ATOM 1621 O O . ASN A 1 209 ? -20.203 -2.601 19.616 1.00 77.00 209 ASN A O 1
ATOM 1625 N N . GLU A 1 210 ? -21.371 -3.875 21.044 1.00 84.00 210 GLU A N 1
ATOM 1626 C CA . GLU A 1 210 ? -20.974 -5.143 20.420 1.00 84.00 210 GLU A CA 1
ATOM 1627 C C . GLU A 1 210 ? -21.498 -5.254 18.980 1.00 84.00 210 GLU A C 1
ATOM 1629 O O . GLU A 1 210 ? -20.762 -5.663 18.076 1.00 84.00 210 GLU A O 1
ATOM 1634 N N . LEU A 1 211 ? -22.723 -4.785 18.718 1.00 86.12 211 LEU A N 1
ATOM 1635 C CA . LEU A 1 211 ? -23.263 -4.696 17.361 1.00 86.12 211 LEU A CA 1
ATOM 1636 C C . LEU A 1 211 ? -22.441 -3.741 16.479 1.00 86.12 211 LEU A C 1
ATOM 1638 O O . LEU A 1 211 ? -22.113 -4.077 15.340 1.00 86.12 211 LEU A O 1
ATOM 1642 N N . MET A 1 212 ? -22.082 -2.564 16.995 1.00 80.38 212 MET A N 1
ATOM 1643 C CA . MET A 1 212 ? -21.298 -1.572 16.254 1.00 80.38 212 MET A CA 1
ATOM 1644 C C . MET A 1 212 ? -19.874 -2.054 15.973 1.00 80.38 212 MET A C 1
ATOM 1646 O O . MET A 1 212 ? -19.407 -1.905 14.846 1.00 80.38 212 MET A O 1
ATOM 1650 N N . LYS A 1 213 ? -19.210 -2.699 16.939 1.00 80.94 213 LYS A N 1
ATOM 1651 C CA . LYS A 1 213 ? -17.907 -3.349 16.724 1.00 80.94 213 LYS A CA 1
ATOM 1652 C C . LYS A 1 213 ? -17.996 -4.407 15.630 1.00 80.94 213 LYS A C 1
ATOM 1654 O O . LYS A 1 213 ? -17.189 -4.397 14.706 1.00 80.94 213 LYS A O 1
ATOM 1659 N N . THR A 1 214 ? -19.019 -5.261 15.682 1.00 85.69 214 THR A N 1
ATOM 1660 C CA . THR A 1 214 ? -19.250 -6.284 14.651 1.00 85.69 214 THR A CA 1
ATOM 1661 C C . THR A 1 214 ? -19.409 -5.638 13.272 1.00 85.69 214 THR A C 1
ATOM 1663 O O . THR A 1 214 ? -18.742 -6.035 12.318 1.00 85.69 214 THR A O 1
ATOM 1666 N N . LYS A 1 215 ? -20.211 -4.570 13.170 1.00 84.81 215 LYS A N 1
ATOM 1667 C CA . LYS A 1 215 ? -20.415 -3.828 11.919 1.00 84.81 215 LYS A CA 1
ATOM 1668 C C . LYS A 1 215 ? -19.129 -3.182 11.391 1.00 84.81 215 LYS A C 1
ATOM 1670 O O . LYS A 1 215 ? -18.913 -3.193 10.182 1.00 84.81 215 LYS A O 1
ATOM 1675 N N . ILE A 1 216 ? -18.281 -2.645 12.269 1.00 80.38 216 ILE A N 1
ATOM 1676 C CA . ILE A 1 216 ? -16.971 -2.091 11.895 1.00 80.38 216 ILE A CA 1
ATOM 1677 C C . ILE A 1 216 ? -16.090 -3.193 11.305 1.00 80.38 216 ILE A C 1
ATOM 1679 O O . ILE A 1 216 ? -15.638 -3.047 10.174 1.00 80.38 216 ILE A O 1
ATOM 1683 N N . THR A 1 217 ? -15.951 -4.333 11.989 1.00 79.06 217 THR A N 1
ATOM 1684 C CA . THR A 1 217 ? -15.129 -5.447 11.481 1.00 79.06 217 THR A CA 1
ATOM 1685 C C . THR A 1 217 ? -15.643 -6.001 10.148 1.00 79.06 217 THR A C 1
ATOM 1687 O O . THR A 1 217 ? -14.854 -6.348 9.272 1.00 79.06 217 THR A O 1
ATOM 1690 N N . GLU A 1 218 ? -16.964 -6.043 9.937 1.00 81.81 218 GLU A N 1
ATOM 1691 C CA . GLU A 1 218 ? -17.551 -6.476 8.665 1.00 81.81 218 GLU A CA 1
ATOM 1692 C C . GLU A 1 218 ? -17.256 -5.477 7.533 1.00 81.81 218 GLU A C 1
ATOM 1694 O O . GLU A 1 218 ? -16.942 -5.880 6.409 1.00 81.81 218 GLU A O 1
ATOM 1699 N N . MET A 1 219 ? -17.340 -4.174 7.818 1.00 81.00 219 MET A N 1
ATOM 1700 C CA . MET A 1 219 ? -16.998 -3.117 6.864 1.00 81.00 219 MET A CA 1
ATOM 1701 C C . MET A 1 219 ? -15.505 -3.121 6.527 1.00 81.00 219 MET A C 1
ATOM 1703 O O . MET A 1 219 ? -15.161 -3.036 5.351 1.00 81.00 219 MET A O 1
ATOM 1707 N N . GLU A 1 220 ? -14.630 -3.303 7.515 1.00 77.94 220 GLU A N 1
ATOM 1708 C CA . GLU A 1 220 ? -13.184 -3.452 7.318 1.00 77.94 220 GLU A CA 1
ATOM 1709 C C . GLU A 1 220 ? -12.859 -4.680 6.460 1.00 77.94 220 GLU A C 1
ATOM 1711 O O . GLU A 1 220 ? -12.090 -4.583 5.507 1.00 77.94 220 GLU A O 1
ATOM 1716 N N . GLN A 1 221 ? -13.508 -5.822 6.709 1.00 79.19 221 GLN A N 1
ATOM 1717 C CA . GLN A 1 221 ? -13.350 -7.022 5.879 1.00 79.19 221 GLN A CA 1
ATOM 1718 C C . GLN A 1 221 ? -13.871 -6.841 4.448 1.00 79.19 221 GLN A C 1
ATOM 1720 O O . GLN A 1 221 ? -13.346 -7.451 3.514 1.00 79.19 221 GLN A O 1
ATOM 1725 N N . LYS A 1 222 ? -14.941 -6.063 4.243 1.00 86.69 222 LYS A N 1
ATOM 1726 C CA . LYS A 1 222 ? -15.422 -5.714 2.894 1.00 86.69 222 LYS A CA 1
ATOM 1727 C C . LYS A 1 222 ? -14.430 -4.795 2.192 1.00 86.69 222 LYS A C 1
ATOM 1729 O O . LYS A 1 222 ? -14.082 -5.063 1.049 1.00 86.69 222 LYS A O 1
ATOM 1734 N N . HIS A 1 223 ? -13.934 -3.778 2.888 1.00 84.25 223 HIS A N 1
ATOM 1735 C CA . HIS A 1 223 ? -12.939 -2.854 2.361 1.00 84.25 223 HIS A CA 1
ATOM 1736 C C . HIS A 1 223 ? -11.639 -3.576 1.979 1.00 84.25 223 HIS A C 1
ATOM 1738 O O . HIS A 1 223 ? -11.154 -3.408 0.867 1.00 84.25 223 HIS A O 1
ATOM 1744 N N . ALA A 1 224 ? -11.130 -4.462 2.840 1.00 77.75 224 ALA A N 1
ATOM 1745 C CA . ALA A 1 224 ? -9.945 -5.269 2.551 1.00 77.75 224 ALA A CA 1
ATOM 1746 C C . ALA A 1 224 ? -10.116 -6.138 1.292 1.00 77.75 224 ALA A C 1
ATOM 1748 O O . ALA A 1 224 ? -9.185 -6.259 0.502 1.00 77.75 224 ALA A O 1
ATOM 1749 N N . ARG A 1 225 ? -11.311 -6.703 1.064 1.00 85.38 225 ARG A N 1
ATOM 1750 C CA . ARG A 1 225 ? -11.615 -7.450 -0.169 1.00 85.38 225 ARG A CA 1
ATOM 1751 C C . ARG A 1 225 ? -11.595 -6.561 -1.409 1.00 85.38 225 ARG A C 1
ATOM 1753 O O . ARG A 1 225 ? -10.963 -6.932 -2.386 1.00 85.38 225 ARG A O 1
ATOM 1760 N N . VAL A 1 226 ? -12.212 -5.380 -1.345 1.00 84.25 226 VAL A N 1
ATOM 1761 C CA . VAL A 1 226 ? -12.196 -4.417 -2.460 1.00 84.25 226 VAL A CA 1
ATOM 1762 C C . VAL A 1 226 ? -10.766 -3.985 -2.790 1.00 84.25 226 VAL A C 1
ATOM 1764 O O . VAL A 1 226 ? -10.396 -3.959 -3.957 1.00 84.25 226 VAL A O 1
ATOM 1767 N N . VAL A 1 227 ? -9.936 -3.712 -1.779 1.00 79.50 227 VAL A N 1
ATOM 1768 C CA . VAL A 1 227 ? -8.517 -3.374 -1.983 1.00 79.50 227 VAL A CA 1
ATOM 1769 C C . VAL A 1 227 ? -7.760 -4.520 -2.662 1.00 79.50 227 VAL A C 1
ATOM 1771 O O . VAL A 1 227 ? -6.981 -4.274 -3.577 1.00 79.50 227 VAL A O 1
ATOM 1774 N N . LEU A 1 228 ? -7.995 -5.772 -2.255 1.00 86.75 228 LEU A N 1
ATOM 1775 C CA . LEU A 1 228 ? -7.379 -6.938 -2.898 1.00 86.75 228 LEU A CA 1
ATOM 1776 C C . LEU A 1 228 ? -7.809 -7.100 -4.362 1.00 86.75 228 LEU A C 1
ATOM 1778 O O . LEU A 1 228 ? -6.962 -7.385 -5.207 1.00 86.75 228 LEU A O 1
ATOM 1782 N N . ASP A 1 229 ? -9.092 -6.902 -4.661 1.00 80.69 229 ASP A N 1
ATOM 1783 C CA . ASP A 1 229 ? -9.621 -6.993 -6.025 1.00 80.69 229 ASP A CA 1
ATOM 1784 C C . ASP A 1 229 ? -9.048 -5.881 -6.922 1.00 80.69 229 ASP A C 1
ATOM 1786 O O . ASP A 1 229 ? -8.595 -6.164 -8.030 1.00 80.69 229 ASP A O 1
ATOM 1790 N N . LEU A 1 230 ? -8.972 -4.643 -6.420 1.00 87.19 230 LEU A N 1
ATOM 1791 C CA . LEU A 1 230 ? -8.357 -3.518 -7.135 1.00 87.19 230 LEU A CA 1
ATOM 1792 C C . LEU A 1 230 ? -6.857 -3.734 -7.364 1.00 87.19 230 LEU A C 1
ATOM 1794 O O . LEU A 1 230 ? -6.363 -3.489 -8.459 1.00 87.19 230 LEU A O 1
ATOM 1798 N N . ASN A 1 231 ? -6.125 -4.245 -6.370 1.00 79.31 231 ASN A N 1
ATOM 1799 C CA . ASN A 1 231 ? -4.708 -4.575 -6.539 1.00 79.31 231 ASN A CA 1
ATOM 1800 C C . ASN A 1 231 ? -4.500 -5.658 -7.602 1.00 79.31 231 ASN A C 1
ATOM 1802 O O . ASN A 1 231 ? -3.547 -5.592 -8.374 1.00 79.31 231 ASN A O 1
ATOM 1806 N N . LYS A 1 232 ? -5.407 -6.637 -7.679 1.00 93.00 232 LYS A N 1
ATOM 1807 C CA . LYS A 1 232 ? -5.374 -7.654 -8.730 1.00 93.00 232 LYS A CA 1
ATOM 1808 C C . LYS A 1 232 ? -5.610 -7.041 -10.113 1.00 93.00 232 LYS A C 1
ATOM 1810 O O . LYS A 1 232 ? -4.880 -7.377 -11.041 1.00 93.00 232 LYS A O 1
ATOM 1815 N N . GLU A 1 233 ? -6.580 -6.139 -10.246 1.00 92.75 233 GLU A N 1
ATOM 1816 C CA . GLU A 1 233 ? -6.837 -5.412 -11.496 1.00 92.75 233 GLU A CA 1
ATOM 1817 C C . GLU A 1 233 ? -5.632 -4.556 -11.912 1.00 92.75 233 GLU A C 1
ATOM 1819 O O . GLU A 1 233 ? -5.229 -4.597 -13.073 1.00 92.75 233 GLU A O 1
ATOM 1824 N N . ILE A 1 234 ? -4.994 -3.860 -10.965 1.00 88.56 234 ILE A N 1
ATOM 1825 C CA . ILE A 1 234 ? -3.751 -3.112 -11.210 1.00 88.56 234 ILE A CA 1
ATOM 1826 C C . ILE A 1 234 ? -2.674 -4.045 -11.773 1.00 88.56 234 ILE A C 1
ATOM 1828 O O . ILE A 1 234 ? -2.128 -3.758 -12.834 1.00 88.56 234 ILE A O 1
ATOM 1832 N N . THR A 1 235 ? -2.426 -5.196 -11.142 1.00 89.81 235 THR A N 1
ATOM 1833 C CA . THR A 1 235 ? -1.439 -6.170 -11.637 1.00 89.81 235 THR A CA 1
ATOM 1834 C C . THR A 1 235 ? -1.800 -6.727 -13.021 1.00 89.81 235 THR A C 1
ATOM 1836 O O . THR A 1 235 ? -0.923 -6.960 -13.854 1.00 89.81 235 THR A O 1
ATOM 1839 N N . GLU A 1 236 ? -3.081 -6.958 -13.315 1.00 94.38 236 GLU A N 1
ATOM 1840 C CA . GLU A 1 236 ? -3.526 -7.385 -14.649 1.00 94.38 236 GLU A CA 1
ATOM 1841 C C . GLU A 1 236 ? -3.284 -6.293 -15.708 1.00 94.38 236 GLU A C 1
ATOM 1843 O O . GLU A 1 236 ? -2.811 -6.597 -16.809 1.00 94.38 236 GLU A O 1
ATOM 1848 N N . LEU A 1 237 ? -3.541 -5.026 -15.371 1.00 94.12 237 LEU A N 1
ATOM 1849 C CA . LEU A 1 237 ? -3.278 -3.878 -16.241 1.00 94.12 237 LEU A CA 1
ATOM 1850 C C . LEU A 1 237 ? -1.778 -3.644 -16.457 1.00 94.12 237 LEU A C 1
ATOM 1852 O O . LEU A 1 237 ? -1.370 -3.396 -17.591 1.00 94.12 237 LEU A O 1
ATOM 1856 N N . GLU A 1 238 ? -0.952 -3.775 -15.419 1.00 88.06 238 GLU A N 1
ATOM 1857 C CA . GLU A 1 238 ? 0.512 -3.695 -15.512 1.00 88.06 238 GLU A CA 1
ATOM 1858 C C . GLU A 1 238 ? 1.059 -4.751 -16.482 1.00 88.06 238 GLU A C 1
ATOM 1860 O O . GLU A 1 238 ? 1.752 -4.408 -17.440 1.00 88.06 238 GLU A O 1
ATOM 1865 N N . ASN A 1 239 ? 0.644 -6.014 -16.330 1.00 92.06 239 ASN A N 1
ATOM 1866 C CA . ASN A 1 239 ? 1.027 -7.096 -17.244 1.00 92.06 239 ASN A CA 1
ATOM 1867 C C . ASN A 1 239 ? 0.587 -6.825 -18.695 1.00 92.06 239 ASN A C 1
ATOM 1869 O O . ASN A 1 239 ? 1.302 -7.147 -19.650 1.00 92.06 239 ASN A O 1
ATOM 1873 N N . LEU A 1 240 ? -0.600 -6.238 -18.890 1.00 96.69 240 LEU A N 1
ATOM 1874 C CA . LEU A 1 240 ? -1.091 -5.873 -20.219 1.00 96.69 240 LEU A CA 1
ATOM 1875 C C . LEU A 1 240 ? -0.248 -4.757 -20.850 1.00 96.69 240 LEU A C 1
ATOM 1877 O O . LEU A 1 240 ? 0.042 -4.814 -22.048 1.00 96.69 240 LEU A O 1
ATOM 1881 N N . VAL A 1 241 ? 0.138 -3.752 -20.061 1.00 96.56 241 VAL A N 1
ATOM 1882 C CA . VAL A 1 241 ? 1.015 -2.660 -20.500 1.00 96.56 241 VAL A CA 1
ATOM 1883 C C . VAL A 1 241 ? 2.391 -3.204 -20.873 1.00 96.56 241 VAL A C 1
ATOM 1885 O O . VAL A 1 241 ? 2.854 -2.936 -21.979 1.00 96.56 241 VAL A O 1
ATOM 1888 N N . GLU A 1 242 ? 2.999 -4.039 -20.030 1.00 92.44 242 GLU A N 1
ATOM 1889 C CA . GLU A 1 242 ? 4.281 -4.690 -20.327 1.00 92.44 242 GLU A CA 1
ATOM 1890 C C . GLU A 1 242 ? 4.213 -5.509 -21.621 1.00 92.44 242 GLU A C 1
ATOM 1892 O O . GLU A 1 242 ? 5.038 -5.339 -22.521 1.00 92.44 242 GLU A O 1
ATOM 1897 N N . SER A 1 243 ? 3.177 -6.340 -21.782 1.00 94.94 243 SER A N 1
ATOM 1898 C CA . SER A 1 243 ? 2.983 -7.118 -23.009 1.00 94.94 243 SER A CA 1
ATOM 1899 C C . SER A 1 243 ? 2.834 -6.237 -24.253 1.00 94.94 243 SER A C 1
ATOM 1901 O O . SER A 1 243 ? 3.259 -6.652 -25.337 1.00 94.94 243 SER A O 1
ATOM 1903 N N . LYS A 1 244 ? 2.213 -5.057 -24.134 1.00 95.94 244 LYS A N 1
ATOM 1904 C CA . LYS A 1 244 ? 2.097 -4.107 -25.245 1.00 95.94 244 LYS A CA 1
ATOM 1905 C C . LYS A 1 244 ? 3.436 -3.470 -25.584 1.00 95.94 244 LYS A C 1
ATOM 1907 O O . LYS A 1 244 ? 3.761 -3.443 -26.767 1.00 95.94 244 LYS A O 1
ATOM 1912 N N . ILE A 1 245 ? 4.206 -3.041 -24.584 1.00 94.12 245 ILE A N 1
ATOM 1913 C CA . ILE A 1 245 ? 5.545 -2.465 -24.777 1.00 94.12 245 ILE A CA 1
ATOM 1914 C C . ILE A 1 245 ? 6.429 -3.455 -25.541 1.00 94.12 245 ILE A C 1
ATOM 1916 O O . ILE A 1 245 ? 6.994 -3.106 -26.572 1.00 94.12 245 ILE A O 1
ATOM 1920 N N . TYR A 1 246 ? 6.467 -4.727 -25.129 1.00 97.62 246 TYR A N 1
ATOM 1921 C CA . TYR A 1 246 ? 7.274 -5.733 -25.830 1.00 97.62 246 TYR A CA 1
ATOM 1922 C C . TYR A 1 246 ? 6.844 -5.955 -27.284 1.00 97.62 246 TYR A C 1
ATOM 1924 O O . TYR A 1 246 ? 7.687 -6.128 -28.167 1.00 97.62 246 TYR A O 1
ATOM 1932 N N . ARG A 1 247 ? 5.534 -5.941 -27.552 1.00 97.62 247 ARG A N 1
ATOM 1933 C CA . ARG A 1 247 ? 5.010 -6.071 -28.915 1.00 97.62 247 ARG A CA 1
ATOM 1934 C C . ARG A 1 247 ? 5.336 -4.845 -29.766 1.00 97.62 247 ARG A C 1
ATOM 1936 O O . ARG A 1 247 ? 5.634 -5.001 -30.948 1.00 97.62 247 ARG A O 1
ATOM 1943 N N . GLU A 1 248 ? 5.250 -3.651 -29.193 1.00 94.75 248 GLU A N 1
ATOM 1944 C CA . GLU A 1 248 ? 5.612 -2.399 -29.856 1.00 94.75 248 GLU A CA 1
ATOM 1945 C C . GLU A 1 248 ? 7.105 -2.385 -30.203 1.00 94.75 248 GLU A C 1
ATOM 1947 O O . GLU A 1 248 ? 7.440 -2.223 -31.373 1.00 94.75 248 GLU A O 1
ATOM 1952 N N . ASP A 1 249 ? 7.984 -2.727 -29.257 1.00 95.44 249 ASP A N 1
ATOM 1953 C CA . ASP A 1 249 ? 9.431 -2.854 -29.477 1.00 95.44 249 ASP A CA 1
ATOM 1954 C C . ASP A 1 249 ? 9.786 -3.856 -30.592 1.00 95.44 249 ASP A C 1
ATOM 1956 O O . ASP A 1 249 ? 10.717 -3.645 -31.379 1.00 95.44 249 ASP A O 1
ATOM 1960 N N . ASP A 1 250 ? 9.079 -4.989 -30.659 1.00 96.44 250 ASP A N 1
ATOM 1961 C CA . ASP A 1 250 ? 9.261 -5.982 -31.722 1.00 96.44 250 ASP A CA 1
ATOM 1962 C C . ASP A 1 250 ? 8.872 -5.411 -33.095 1.00 96.44 250 ASP A C 1
ATOM 1964 O O . ASP A 1 250 ? 9.620 -5.575 -34.068 1.00 96.44 250 ASP A O 1
ATOM 1968 N N . LEU A 1 251 ? 7.743 -4.697 -33.170 1.00 96.50 251 LEU A N 1
ATOM 1969 C CA . LEU A 1 251 ? 7.277 -4.033 -34.390 1.00 96.50 251 LEU A CA 1
ATOM 1970 C C . LEU A 1 251 ? 8.217 -2.900 -34.817 1.00 96.50 251 LEU A C 1
ATOM 1972 O O . LEU A 1 251 ? 8.538 -2.792 -36.001 1.00 96.50 251 LEU A O 1
ATOM 1976 N N . GLU A 1 252 ? 8.719 -2.095 -33.882 1.00 96.88 252 GLU A N 1
ATOM 1977 C CA . GLU A 1 252 ? 9.721 -1.065 -34.158 1.00 96.88 252 GLU A CA 1
ATOM 1978 C C . GLU A 1 252 ? 11.001 -1.681 -34.735 1.00 96.88 252 GLU A C 1
ATOM 1980 O O . GLU A 1 252 ? 11.501 -1.231 -35.772 1.00 96.88 252 GLU A O 1
ATOM 1985 N N . ARG A 1 253 ? 11.488 -2.786 -34.152 1.00 97.69 253 ARG A N 1
ATOM 1986 C CA . ARG A 1 253 ? 12.638 -3.540 -34.683 1.00 97.69 253 ARG A CA 1
ATOM 1987 C C . ARG A 1 253 ? 12.375 -4.128 -36.069 1.00 97.69 253 ARG A C 1
ATOM 1989 O O . ARG A 1 253 ? 13.302 -4.262 -36.875 1.00 97.69 253 ARG A O 1
ATOM 1996 N N . GLU A 1 254 ? 11.152 -4.539 -36.379 1.00 97.75 254 GLU A N 1
ATOM 1997 C CA . GLU A 1 254 ? 10.776 -4.978 -37.727 1.00 97.75 254 GLU A CA 1
ATOM 1998 C C . GLU A 1 254 ? 10.733 -3.821 -38.725 1.00 97.75 254 GLU A C 1
ATOM 2000 O O . GLU A 1 254 ? 11.308 -3.937 -39.813 1.00 97.75 254 GLU A O 1
ATOM 2005 N N . LEU A 1 255 ? 10.1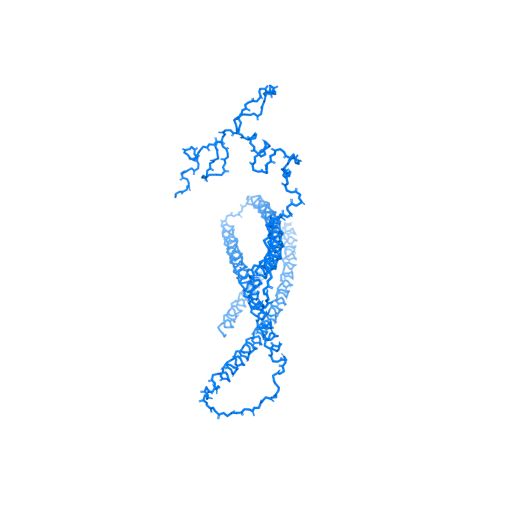37 -2.690 -38.349 1.00 97.06 255 LEU A N 1
ATOM 2006 C CA . LEU A 1 255 ? 10.111 -1.476 -39.162 1.00 97.06 255 LEU A CA 1
ATOM 2007 C C . LEU A 1 255 ? 11.523 -0.972 -39.466 1.00 97.06 255 LEU A C 1
ATOM 2009 O O . LEU A 1 255 ? 11.811 -0.649 -40.619 1.00 97.06 255 LEU A O 1
ATOM 2013 N N . GLU A 1 256 ? 12.426 -0.971 -38.484 1.00 98.19 256 GLU A N 1
ATOM 2014 C CA . GLU A 1 256 ? 13.833 -0.600 -38.671 1.00 98.19 256 GLU A CA 1
ATOM 2015 C C . GLU A 1 256 ? 14.515 -1.522 -39.701 1.00 98.19 256 GLU A C 1
ATOM 2017 O O . GLU A 1 256 ? 15.178 -1.058 -40.633 1.00 98.19 256 GLU A O 1
ATOM 2022 N N . ARG A 1 257 ? 14.262 -2.839 -39.624 1.00 98.00 257 ARG A N 1
ATOM 2023 C CA . ARG A 1 257 ? 14.763 -3.824 -40.601 1.00 98.00 257 ARG A CA 1
ATOM 2024 C C . ARG A 1 257 ? 14.218 -3.581 -42.011 1.00 98.00 257 ARG A C 1
ATOM 2026 O O . ARG A 1 257 ? 14.962 -3.730 -42.984 1.00 98.00 257 ARG A O 1
ATOM 2033 N N . TYR A 1 258 ? 12.942 -3.225 -42.162 1.00 97.38 258 TYR A N 1
ATOM 2034 C CA . TYR A 1 258 ? 12.366 -2.900 -43.472 1.00 97.38 258 TYR A CA 1
ATOM 2035 C C . TYR A 1 258 ? 12.897 -1.580 -44.028 1.00 97.38 258 TYR A C 1
ATOM 2037 O O . TYR A 1 258 ? 13.246 -1.528 -45.209 1.00 97.38 258 TYR A O 1
ATOM 2045 N N . LYS A 1 259 ? 13.035 -0.548 -43.190 1.00 97.12 259 LYS A N 1
ATOM 2046 C CA . LYS A 1 259 ? 13.670 0.722 -43.565 1.00 97.12 259 LYS A CA 1
ATOM 2047 C C . LYS A 1 259 ? 15.103 0.501 -44.039 1.00 97.12 259 LYS A C 1
ATOM 2049 O O . LYS A 1 259 ? 15.478 1.033 -45.081 1.00 97.12 259 LYS A O 1
ATOM 2054 N N . GLU A 1 260 ? 15.884 -0.335 -43.355 1.00 97.31 260 GLU A N 1
ATOM 2055 C CA . GLU A 1 260 ? 17.249 -0.657 -43.778 1.00 97.31 260 GLU A CA 1
ATOM 2056 C C . GLU A 1 260 ? 17.275 -1.394 -45.130 1.00 97.31 260 GLU A C 1
ATOM 2058 O O . GLU A 1 260 ? 18.084 -1.067 -46.002 1.00 97.31 260 GLU A O 1
ATOM 2063 N N . LYS A 1 261 ? 16.363 -2.352 -45.355 1.00 97.00 261 LYS A N 1
ATOM 2064 C CA . LYS A 1 261 ? 16.216 -3.036 -46.656 1.00 97.00 261 LYS A CA 1
ATOM 2065 C C . LYS A 1 261 ? 15.853 -2.057 -47.774 1.00 97.00 261 LYS A C 1
ATOM 2067 O O . LYS A 1 261 ? 16.477 -2.096 -48.835 1.00 97.00 261 LYS A O 1
ATOM 2072 N N . LEU A 1 262 ? 14.893 -1.164 -47.528 1.00 95.19 262 LEU A N 1
ATOM 2073 C CA . LEU A 1 262 ? 14.498 -0.103 -48.456 1.00 95.19 262 LEU A CA 1
ATOM 2074 C C . LEU A 1 262 ? 15.683 0.811 -48.766 1.00 95.19 262 LEU A C 1
ATOM 2076 O O . LEU A 1 262 ? 16.013 0.985 -49.937 1.00 95.19 262 LEU A O 1
ATOM 2080 N N . ALA A 1 263 ? 16.393 1.294 -47.747 1.00 95.25 263 ALA A N 1
ATOM 2081 C CA . ALA A 1 263 ? 17.574 2.135 -47.911 1.00 95.25 263 ALA A CA 1
ATOM 2082 C C . ALA A 1 263 ? 18.687 1.435 -48.712 1.00 95.25 263 ALA A C 1
ATOM 2084 O O . ALA A 1 263 ? 19.320 2.060 -49.561 1.00 95.25 263 ALA A O 1
ATOM 2085 N N . ARG A 1 264 ? 18.912 0.128 -48.504 1.00 92.56 264 ARG A N 1
ATOM 2086 C CA . ARG A 1 264 ? 19.864 -0.665 -49.305 1.00 92.56 264 ARG A CA 1
ATOM 2087 C C . ARG A 1 264 ? 19.407 -0.838 -50.754 1.00 92.56 264 ARG A C 1
ATOM 2089 O O . ARG A 1 264 ? 20.246 -0.774 -51.644 1.00 92.56 264 ARG A O 1
ATOM 2096 N N . SER A 1 265 ? 18.109 -1.032 -50.994 1.00 90.81 265 SER A N 1
ATOM 2097 C CA . SER A 1 265 ? 17.542 -1.172 -52.345 1.00 90.81 265 SER A CA 1
ATOM 2098 C C . SER A 1 265 ? 17.474 0.149 -53.122 1.00 90.81 265 SER A C 1
ATOM 2100 O O . SER A 1 265 ? 17.593 0.147 -54.343 1.00 90.81 265 SER A O 1
ATOM 2102 N N . GLN A 1 266 ? 17.316 1.275 -52.417 1.00 88.25 266 GLN A N 1
ATOM 2103 C CA . GLN A 1 266 ? 17.253 2.617 -52.996 1.00 88.25 266 GLN A CA 1
ATOM 2104 C C . GLN A 1 266 ? 18.623 3.252 -53.208 1.00 88.25 266 GLN A C 1
ATOM 2106 O O . GLN A 1 266 ? 18.696 4.261 -53.904 1.00 88.25 266 GLN A O 1
ATOM 2111 N N . ARG A 1 267 ? 19.712 2.693 -52.655 1.00 78.62 267 ARG A N 1
ATOM 2112 C CA . ARG A 1 267 ? 21.058 3.100 -53.071 1.00 78.62 267 ARG A CA 1
ATOM 2113 C C . ARG A 1 267 ? 21.176 2.784 -54.562 1.00 78.62 267 ARG A C 1
ATOM 2115 O O . ARG A 1 267 ? 21.209 1.601 -54.906 1.00 78.62 267 ARG A O 1
ATOM 2122 N N . PRO A 1 268 ? 21.200 3.799 -55.449 1.00 69.06 268 PRO A N 1
ATOM 2123 C CA . PRO A 1 268 ? 21.330 3.544 -56.869 1.00 69.06 268 PRO A CA 1
ATOM 2124 C C . PRO A 1 268 ? 22.622 2.758 -57.049 1.00 69.06 268 PRO A C 1
ATOM 2126 O O . PRO A 1 268 ? 23.677 3.161 -56.562 1.00 69.06 268 PRO A O 1
ATOM 2129 N N . SER A 1 269 ? 22.522 1.596 -57.687 1.00 59.19 269 SER A N 1
ATOM 2130 C CA . SER A 1 269 ? 23.681 0.831 -58.128 1.00 59.19 269 SER A CA 1
ATOM 2131 C C . SER A 1 269 ? 24.408 1.664 -59.192 1.00 59.19 269 SER A C 1
ATOM 2133 O O . SER A 1 269 ? 24.159 1.546 -60.384 1.00 59.19 269 SER A O 1
ATOM 2135 N N . GLY A 1 270 ? 25.228 2.606 -58.743 1.00 57.28 270 GLY A N 1
ATOM 2136 C CA . GLY A 1 270 ? 26.067 3.483 -59.546 1.00 57.28 270 GLY A CA 1
ATOM 2137 C C . GLY A 1 270 ? 27.283 3.776 -58.681 1.00 57.28 270 GLY A C 1
ATOM 2138 O O . GLY A 1 270 ? 27.149 4.298 -57.584 1.00 57.28 270 GLY A O 1
ATOM 2139 N N . GLU A 1 271 ? 28.479 3.325 -59.025 1.00 51.66 271 GLU A N 1
ATOM 2140 C CA . GLU A 1 271 ? 29.146 3.621 -60.283 1.00 51.66 271 GLU A CA 1
ATOM 2141 C C . GLU A 1 271 ? 30.158 2.500 -60.576 1.00 51.66 271 GLU A C 1
ATOM 2143 O O . GLU A 1 271 ? 31.324 2.568 -60.197 1.00 51.66 271 GLU A O 1
ATOM 2148 N N . SER A 1 272 ? 29.717 1.418 -61.227 1.00 46.38 272 SER A N 1
ATOM 2149 C CA . SER A 1 272 ? 30.655 0.544 -61.935 1.00 46.38 272 SER A CA 1
ATOM 2150 C C . SER A 1 272 ? 30.799 1.107 -63.340 1.00 46.38 272 SER A C 1
ATOM 2152 O O . SER A 1 272 ? 30.014 0.823 -64.244 1.00 46.38 272 SER A O 1
ATOM 2154 N N . MET A 1 273 ? 31.786 1.989 -63.492 1.00 55.91 273 MET A N 1
ATOM 2155 C CA . MET A 1 273 ? 32.353 2.286 -64.794 1.00 55.91 273 MET A CA 1
ATOM 2156 C C . MET A 1 273 ? 32.757 0.964 -65.446 1.00 55.91 273 MET A C 1
ATOM 2158 O O . MET A 1 273 ? 33.608 0.255 -64.917 1.00 55.91 273 MET A O 1
ATOM 2162 N N . LEU A 1 274 ? 32.129 0.644 -66.575 1.00 55.16 274 LEU A N 1
ATOM 2163 C CA . LEU A 1 274 ? 32.761 0.333 -67.859 1.00 55.16 274 LEU A CA 1
ATOM 2164 C C . LEU A 1 274 ? 31.776 -0.467 -68.725 1.00 55.16 274 LEU A C 1
ATOM 2166 O O . LEU A 1 274 ? 31.420 -1.598 -68.415 1.00 55.16 274 LEU A O 1
ATOM 2170 N N . THR A 1 275 ? 31.401 0.139 -69.852 1.00 48.84 275 THR A N 1
ATOM 2171 C CA . THR A 1 275 ? 31.368 -0.418 -71.219 1.00 48.84 275 THR A CA 1
ATOM 2172 C C . THR A 1 275 ? 30.150 0.043 -72.018 1.00 48.84 275 THR A C 1
ATOM 2174 O O . THR A 1 275 ? 28.992 -0.160 -71.666 1.00 48.84 275 THR A O 1
ATOM 2177 N N . ASN A 1 276 ? 30.476 0.700 -73.132 1.00 51.59 276 ASN A N 1
ATOM 2178 C CA . ASN A 1 276 ? 29.612 0.971 -74.270 1.00 51.59 276 ASN A CA 1
ATOM 2179 C C . ASN A 1 276 ? 28.774 -0.254 -74.643 1.00 51.59 276 ASN A C 1
ATOM 2181 O O . ASN A 1 276 ? 29.320 -1.323 -74.906 1.00 51.59 276 ASN A O 1
ATOM 2185 N N . GLY A 1 277 ? 27.470 -0.056 -74.798 1.00 49.22 277 GLY A N 1
ATOM 2186 C CA . GLY A 1 277 ? 26.596 -1.087 -75.335 1.00 49.22 277 GLY A CA 1
ATOM 2187 C C . GLY A 1 277 ? 25.164 -0.607 -75.454 1.00 49.22 277 GLY A C 1
ATOM 2188 O O . GLY A 1 277 ? 24.312 -0.951 -74.648 1.00 49.22 277 GLY A O 1
ATOM 2189 N N . THR A 1 278 ? 24.911 0.216 -76.465 1.00 54.44 278 THR A N 1
ATOM 2190 C CA . THR A 1 278 ? 23.584 0.533 -77.002 1.00 54.44 278 THR A CA 1
ATOM 2191 C C . THR A 1 278 ? 22.611 -0.646 -76.946 1.00 54.44 278 THR A C 1
ATOM 2193 O O . THR A 1 278 ? 22.820 -1.631 -77.650 1.00 54.44 278 THR A O 1
ATOM 2196 N N . SER A 1 279 ? 21.500 -0.500 -76.220 1.00 47.97 279 SER A N 1
ATOM 2197 C CA . SER A 1 279 ? 20.180 -1.000 -76.633 1.00 47.97 279 SER A CA 1
ATOM 2198 C C . SER A 1 279 ? 19.076 -0.379 -75.782 1.00 47.97 279 SER A C 1
ATOM 2200 O O . SER A 1 279 ? 18.999 -0.561 -74.571 1.00 47.97 279 SER A O 1
ATOM 2202 N N . LYS A 1 280 ? 18.208 0.376 -76.458 1.00 55.28 280 LYS A N 1
ATOM 2203 C CA . LYS A 1 280 ? 16.933 0.871 -75.944 1.00 55.28 280 LYS A CA 1
ATOM 2204 C C . LYS A 1 280 ? 16.039 -0.331 -75.630 1.00 55.28 280 LYS A C 1
ATOM 2206 O O . LYS A 1 280 ? 15.544 -0.959 -76.558 1.00 55.28 280 LYS A O 1
ATOM 2211 N N . SER A 1 281 ? 15.779 -0.595 -74.355 1.00 46.75 281 SER A N 1
ATOM 2212 C CA . SER A 1 281 ? 14.674 -1.458 -73.937 1.00 46.75 281 SER A CA 1
ATOM 2213 C C . SER A 1 281 ? 13.898 -0.768 -72.828 1.00 46.75 281 SER A C 1
ATOM 2215 O O . SER A 1 281 ? 14.376 -0.605 -71.711 1.00 46.75 281 SER A O 1
ATOM 2217 N N . LYS A 1 282 ? 12.692 -0.322 -73.184 1.00 55.53 282 LYS A N 1
ATOM 2218 C CA . LYS A 1 282 ? 11.643 0.085 -72.254 1.00 55.53 282 LYS A CA 1
ATOM 2219 C C . LYS A 1 282 ? 11.225 -1.157 -71.466 1.00 55.53 282 LYS A C 1
ATOM 2221 O O . LYS A 1 282 ? 10.492 -1.986 -71.996 1.00 55.53 282 LYS A O 1
ATOM 2226 N N . SER A 1 283 ? 11.672 -1.290 -70.226 1.00 44.59 283 SER A N 1
ATOM 2227 C CA . SER A 1 283 ? 11.076 -2.221 -69.272 1.00 44.59 283 SER A CA 1
ATOM 2228 C C . SER A 1 283 ? 10.213 -1.429 -68.296 1.00 44.59 283 SER A C 1
ATOM 2230 O O . SER A 1 283 ? 10.701 -0.699 -67.438 1.00 44.59 283 SER A O 1
ATOM 2232 N N . ASN A 1 284 ? 8.899 -1.576 -68.461 1.00 50.62 284 ASN A N 1
ATOM 2233 C CA . ASN A 1 284 ? 7.926 -1.295 -67.417 1.00 50.62 284 ASN A CA 1
ATOM 2234 C C . ASN A 1 284 ? 8.334 -2.097 -66.176 1.00 50.62 284 ASN A C 1
ATOM 2236 O O . ASN A 1 284 ? 8.289 -3.329 -66.199 1.00 50.62 284 ASN A O 1
ATOM 2240 N N . ILE A 1 285 ? 8.733 -1.408 -65.106 1.00 49.44 285 ILE A N 1
ATOM 2241 C CA . ILE A 1 285 ? 8.808 -2.005 -63.775 1.00 49.44 285 ILE A CA 1
ATOM 2242 C C . ILE A 1 285 ? 7.367 -2.321 -63.385 1.00 49.44 285 ILE A C 1
ATOM 2244 O O . ILE A 1 285 ? 6.614 -1.472 -62.917 1.00 49.44 285 ILE A O 1
ATOM 2248 N N . LYS A 1 286 ? 6.963 -3.558 -63.666 1.00 46.75 286 LYS A N 1
ATOM 2249 C CA . LYS A 1 286 ? 5.783 -4.171 -63.081 1.00 46.75 286 LYS A CA 1
ATOM 2250 C C . LYS A 1 286 ? 6.164 -4.448 -61.631 1.00 46.75 286 LYS A C 1
ATOM 2252 O O . LYS A 1 286 ? 6.845 -5.432 -61.346 1.00 46.75 286 LYS A O 1
ATOM 2257 N N . VAL A 1 287 ? 5.798 -3.534 -60.735 1.00 47.66 287 VAL A N 1
ATOM 2258 C CA . VAL A 1 287 ? 5.675 -3.861 -59.315 1.00 47.66 287 VAL A CA 1
ATOM 2259 C C . VAL A 1 287 ? 4.706 -5.035 -59.269 1.00 47.66 287 VAL A C 1
ATOM 2261 O O . VAL A 1 287 ? 3.557 -4.926 -59.690 1.00 47.66 287 VAL A O 1
ATOM 2264 N N . ILE A 1 288 ? 5.210 -6.197 -58.875 1.00 45.88 288 ILE A N 1
ATOM 2265 C CA . ILE A 1 288 ? 4.391 -7.373 -58.626 1.00 45.88 288 ILE A CA 1
ATOM 2266 C C . ILE A 1 288 ? 3.707 -7.116 -57.278 1.00 45.88 288 ILE A C 1
ATOM 2268 O O . ILE A 1 288 ? 4.158 -7.583 -56.241 1.00 45.88 288 ILE A O 1
ATOM 2272 N N . THR A 1 289 ? 2.627 -6.334 -57.291 1.00 48.25 289 THR A N 1
ATOM 2273 C CA . THR A 1 289 ? 1.551 -6.380 -56.292 1.00 48.25 289 THR A CA 1
ATOM 2274 C C . THR A 1 289 ? 0.674 -7.591 -56.616 1.00 48.25 289 THR A C 1
ATOM 2276 O O . THR A 1 289 ? -0.494 -7.480 -56.977 1.00 48.25 289 THR A O 1
ATOM 2279 N N . SER A 1 290 ? 1.247 -8.797 -56.571 1.00 50.38 290 SER A N 1
ATOM 2280 C CA . SER A 1 290 ? 0.476 -10.028 -56.762 1.00 50.38 290 SER A CA 1
ATOM 2281 C C . SER A 1 290 ? -0.286 -10.360 -55.481 1.00 50.38 290 SER A C 1
ATOM 2283 O O . SER A 1 290 ? 0.187 -11.188 -54.714 1.00 50.38 290 SER A O 1
ATOM 2285 N N . THR A 1 291 ? -1.412 -9.670 -55.281 1.00 51.50 291 THR A N 1
ATOM 2286 C CA . THR A 1 291 ? -2.629 -10.052 -54.517 1.00 51.50 291 THR A CA 1
ATOM 2287 C C . THR A 1 291 ? -3.586 -8.863 -54.320 1.00 51.50 291 THR A C 1
ATOM 2289 O O . THR A 1 291 ? -4.688 -9.081 -53.838 1.00 51.50 291 THR A O 1
ATOM 2292 N N . VAL A 1 292 ? -3.212 -7.639 -54.723 1.00 57.25 292 VAL A N 1
ATOM 2293 C CA . VAL A 1 292 ? -3.877 -6.394 -54.276 1.00 57.25 292 VAL A CA 1
ATOM 2294 C C . VAL A 1 292 ? -5.023 -5.917 -55.18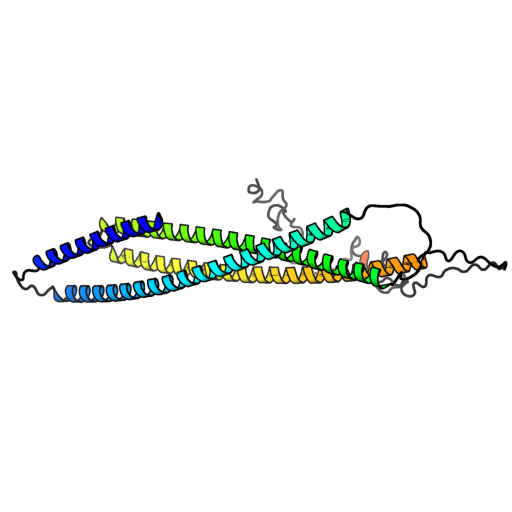6 1.00 57.25 292 VAL A C 1
ATOM 2296 O O . VAL A 1 292 ? -5.760 -5.021 -54.814 1.00 57.25 292 VAL A O 1
ATOM 2299 N N . ASP A 1 293 ? -5.280 -6.549 -56.337 1.00 62.31 293 ASP A N 1
ATOM 2300 C CA . ASP A 1 293 ? -6.430 -6.168 -57.192 1.00 62.31 293 ASP A CA 1
ATOM 2301 C C . ASP A 1 293 ? -7.771 -6.737 -56.680 1.00 62.31 293 ASP A C 1
ATOM 2303 O O . ASP A 1 293 ? -8.685 -7.019 -57.456 1.00 62.31 293 ASP A O 1
ATOM 2307 N N . ARG A 1 294 ? -7.873 -7.009 -55.381 1.00 80.50 294 ARG A N 1
ATOM 2308 C CA . ARG A 1 294 ? -9.110 -7.390 -54.710 1.00 80.50 294 ARG A CA 1
ATOM 2309 C C . ARG A 1 294 ? -9.271 -6.503 -53.497 1.00 80.50 294 ARG A C 1
ATOM 2311 O O . ARG A 1 294 ? -8.345 -6.391 -52.702 1.00 80.50 294 ARG A O 1
ATOM 2318 N N . CYS A 1 295 ? -10.450 -5.917 -53.352 1.00 84.88 295 CYS A N 1
ATOM 2319 C CA . CYS A 1 295 ? -10.814 -5.196 -52.151 1.00 84.88 295 CYS A CA 1
ATOM 2320 C C . CYS A 1 295 ? -10.616 -6.098 -50.927 1.00 84.88 295 CYS A C 1
ATOM 2322 O O . CYS A 1 295 ? -11.283 -7.125 -50.810 1.00 84.88 295 CYS A O 1
ATOM 2324 N N . GLU A 1 296 ? -9.743 -5.709 -49.999 1.00 87.25 296 GLU A N 1
ATOM 2325 C CA . GLU A 1 296 ? -9.408 -6.521 -48.816 1.00 87.25 296 GLU A CA 1
ATOM 2326 C C . GLU A 1 296 ? -10.603 -6.763 -47.876 1.00 87.25 296 GLU A C 1
ATOM 2328 O O . GLU A 1 296 ? -10.558 -7.637 -47.015 1.00 87.25 296 GLU A O 1
ATOM 2333 N N . LEU A 1 297 ? -11.689 -6.003 -48.043 1.00 85.00 297 LEU A N 1
ATOM 2334 C CA . LEU A 1 297 ? -12.890 -6.093 -47.212 1.00 85.00 297 LEU A CA 1
ATOM 2335 C C . LEU A 1 297 ? -13.930 -7.077 -47.759 1.00 85.00 297 LEU A C 1
ATOM 2337 O O . LEU A 1 297 ? -14.688 -7.649 -46.980 1.00 85.00 297 LEU A O 1
ATOM 2341 N N . CYS A 1 298 ? -14.000 -7.266 -49.080 1.00 87.81 298 CYS A N 1
ATOM 2342 C CA . CYS A 1 298 ? -15.027 -8.110 -49.706 1.00 87.81 298 CYS A CA 1
ATOM 2343 C C . CYS A 1 298 ? -14.510 -9.052 -50.807 1.00 87.81 298 CYS A C 1
ATOM 2345 O O . CYS A 1 298 ? -15.307 -9.709 -51.477 1.00 87.81 298 CYS A O 1
ATOM 2347 N N . ASP A 1 299 ? -13.194 -9.102 -51.028 1.00 87.25 299 ASP A N 1
ATOM 2348 C CA . ASP A 1 299 ? -12.494 -9.911 -52.035 1.00 87.25 299 ASP A CA 1
ATOM 2349 C C . ASP A 1 299 ? -12.936 -9.692 -53.502 1.00 87.25 299 ASP A C 1
ATOM 2351 O O . ASP A 1 299 ? -12.562 -10.454 -54.411 1.00 87.25 299 ASP A O 1
ATOM 2355 N N . SER A 1 300 ? -13.709 -8.637 -53.775 1.00 83.81 300 SER A N 1
ATOM 2356 C CA . SER A 1 300 ? -14.159 -8.295 -55.128 1.00 83.81 300 SER A CA 1
ATOM 2357 C C . SER A 1 300 ? -13.068 -7.581 -55.916 1.00 83.81 300 SER A C 1
ATOM 2359 O O . SER A 1 300 ? -12.318 -6.778 -55.373 1.00 83.81 300 SER A O 1
ATOM 2361 N N . LYS A 1 301 ? -12.985 -7.876 -57.219 1.00 90.44 301 LYS A N 1
ATOM 2362 C CA . LYS A 1 301 ? -11.977 -7.300 -58.131 1.00 90.44 301 LYS A CA 1
ATOM 2363 C C . LYS A 1 301 ? -12.379 -5.958 -58.745 1.00 90.44 301 LYS A C 1
ATOM 2365 O O . LYS A 1 301 ? -11.601 -5.376 -59.491 1.00 90.44 301 LYS A O 1
ATOM 2370 N N . ASP A 1 302 ? -13.601 -5.512 -58.478 1.00 87.06 302 ASP A N 1
ATOM 2371 C CA . ASP A 1 302 ? -14.212 -4.395 -59.200 1.00 87.06 302 ASP A CA 1
ATOM 2372 C C . ASP A 1 302 ? -13.989 -3.034 -58.515 1.00 87.06 302 ASP A C 1
ATOM 2374 O O . ASP A 1 302 ? -14.333 -2.007 -59.091 1.00 87.06 302 ASP A O 1
ATOM 2378 N N . HIS A 1 303 ? -13.409 -3.010 -57.309 1.00 86.56 303 HIS A N 1
ATOM 2379 C CA . HIS A 1 303 ? -13.097 -1.794 -56.551 1.00 86.56 303 HIS A CA 1
ATOM 2380 C C . HIS A 1 303 ? -11.888 -2.008 -55.624 1.00 86.56 303 HIS A C 1
ATOM 2382 O O . HIS A 1 303 ? -11.551 -3.144 -55.282 1.00 86.56 303 HIS A O 1
ATOM 2388 N N . ASP A 1 304 ? -11.243 -0.914 -55.219 1.00 86.88 304 ASP A N 1
ATOM 2389 C CA . ASP A 1 304 ? -10.156 -0.909 -54.230 1.00 86.88 304 ASP A CA 1
ATOM 2390 C C . ASP A 1 304 ? -10.726 -0.817 -52.798 1.00 86.88 304 ASP A C 1
ATOM 2392 O O . ASP A 1 304 ? -11.894 -0.479 -52.605 1.00 86.88 304 ASP A O 1
ATOM 2396 N N . GLY A 1 305 ? -9.919 -1.102 -51.772 1.00 82.19 305 GLY A N 1
ATOM 2397 C CA . GLY A 1 305 ? -10.306 -1.057 -50.358 1.00 82.19 305 GLY A CA 1
ATOM 2398 C C . GLY A 1 305 ? -10.961 0.259 -49.926 1.00 82.19 305 GLY A C 1
ATOM 2399 O O . GLY A 1 305 ? -11.833 0.237 -49.064 1.00 82.19 305 GLY A O 1
ATOM 2400 N N . MET A 1 306 ? -10.607 1.380 -50.561 1.00 80.44 306 MET A N 1
ATOM 2401 C CA . MET A 1 306 ? -11.191 2.699 -50.278 1.00 80.44 306 MET A CA 1
ATOM 2402 C C . MET A 1 306 ? -12.558 2.934 -50.939 1.00 80.44 306 MET A C 1
ATOM 2404 O O . MET A 1 306 ? -13.358 3.692 -50.402 1.00 80.44 306 MET A O 1
ATOM 2408 N N . ASP A 1 307 ? -12.850 2.252 -52.049 1.00 82.50 307 ASP A N 1
ATOM 2409 C CA . ASP A 1 307 ? -14.119 2.357 -52.788 1.00 82.50 307 ASP A CA 1
ATOM 2410 C C . ASP A 1 307 ? -15.046 1.166 -52.478 1.00 82.50 307 ASP A C 1
ATOM 2412 O O . ASP A 1 307 ? -15.918 0.803 -53.271 1.00 82.50 307 ASP A O 1
ATOM 2416 N N . CYS A 1 308 ? -14.840 0.509 -51.329 1.00 85.44 308 CYS A N 1
ATOM 2417 C CA . CYS A 1 308 ? -15.637 -0.641 -50.926 1.00 85.44 308 CYS A CA 1
ATOM 2418 C C . CYS A 1 308 ? -17.075 -0.222 -50.603 1.00 85.44 308 CYS A C 1
ATOM 2420 O O . CYS A 1 308 ? -17.274 0.546 -49.657 1.00 85.44 308 CYS A O 1
ATOM 2422 N N . PRO A 1 309 ? -18.097 -0.776 -51.284 1.00 82.94 309 PRO A N 1
ATOM 2423 C CA . PRO A 1 309 ? -19.494 -0.480 -50.977 1.00 82.94 309 PRO A CA 1
ATOM 2424 C C . PRO A 1 309 ? -19.843 -0.755 -49.509 1.00 82.94 309 PRO A C 1
ATOM 2426 O O . PRO A 1 309 ? -20.641 -0.028 -48.935 1.00 82.94 309 PRO A O 1
ATOM 2429 N N . LEU A 1 310 ? -19.185 -1.733 -48.866 1.00 80.50 310 LEU A N 1
ATOM 2430 C CA . LEU A 1 310 ? -19.370 -2.033 -47.438 1.00 80.50 310 LEU A CA 1
ATOM 2431 C C . LEU A 1 310 ? -18.899 -0.908 -46.504 1.00 80.50 310 LEU A C 1
ATOM 2433 O O . LEU A 1 310 ? -19.391 -0.814 -45.385 1.00 80.50 310 LEU A O 1
ATOM 2437 N N . LEU A 1 311 ? -17.940 -0.080 -46.930 1.00 77.31 311 LEU A N 1
ATOM 2438 C CA . LEU A 1 311 ? -17.516 1.107 -46.179 1.00 77.31 311 LEU A CA 1
ATOM 2439 C C . LEU A 1 311 ? -18.412 2.314 -46.460 1.00 77.31 311 LEU A C 1
ATOM 2441 O O . LEU A 1 311 ? -18.498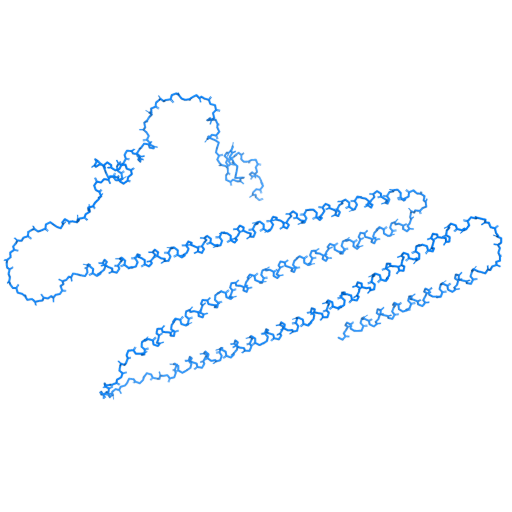 3.208 -45.621 1.00 77.31 311 LEU A O 1
ATOM 2445 N N . HIS A 1 312 ? -19.066 2.349 -47.624 1.00 67.56 312 HIS A N 1
ATOM 2446 C CA . HIS A 1 312 ? -19.949 3.448 -48.013 1.00 67.56 312 HIS A CA 1
ATOM 2447 C C . HIS A 1 312 ? -21.404 3.259 -47.559 1.00 67.56 312 HIS A C 1
ATOM 2449 O O . HIS A 1 312 ? -22.128 4.240 -47.445 1.00 67.56 312 HIS A O 1
ATOM 2455 N N . ASP A 1 313 ? -21.805 2.045 -47.168 1.00 55.75 313 ASP A N 1
ATOM 2456 C CA . ASP A 1 313 ? -23.150 1.729 -46.648 1.00 55.75 313 ASP A CA 1
ATOM 2457 C C . ASP A 1 313 ? -23.445 2.324 -45.246 1.00 55.75 313 ASP A C 1
ATOM 2459 O O . ASP A 1 313 ? -24.437 1.999 -44.596 1.00 55.75 313 ASP A O 1
ATOM 2463 N N . GLY A 1 314 ? -22.563 3.197 -44.746 1.00 55.00 314 GLY A N 1
ATOM 2464 C CA . GLY A 1 314 ? -22.740 3.952 -43.504 1.00 55.00 314 GLY A CA 1
ATOM 2465 C C . GLY A 1 314 ? -23.340 5.350 -43.682 1.00 55.00 314 GLY A C 1
ATOM 2466 O O . GLY A 1 314 ? -23.541 6.040 -42.683 1.00 55.00 314 GLY A O 1
ATOM 2467 N N . GLY A 1 315 ? -23.615 5.794 -44.911 1.00 58.19 315 GLY A N 1
ATOM 2468 C CA . GLY A 1 315 ? -24.122 7.139 -45.158 1.00 58.19 315 GLY A CA 1
ATOM 2469 C C . GLY A 1 315 ? -24.946 7.231 -46.432 1.00 58.19 315 GLY A C 1
ATOM 2470 O O . GLY A 1 315 ? -24.398 7.168 -47.521 1.00 58.19 315 GLY A O 1
ATOM 2471 N N . GLU A 1 316 ? -26.241 7.487 -46.243 1.00 55.59 316 GLU A N 1
ATOM 2472 C CA . GLU A 1 316 ? -27.164 8.012 -47.257 1.00 55.59 316 GLU A CA 1
ATOM 2473 C C . GLU A 1 316 ? -27.618 7.006 -48.326 1.00 55.59 316 GLU A C 1
ATOM 2475 O O . GLU A 1 316 ? -27.296 7.157 -49.492 1.00 55.59 316 GLU A O 1
ATOM 2480 N N . ASP A 1 317 ? -28.410 5.998 -47.939 1.00 52.00 317 ASP A N 1
ATOM 2481 C CA . ASP A 1 317 ? -29.697 5.718 -48.601 1.00 52.00 317 ASP A CA 1
ATOM 2482 C C . ASP A 1 317 ? -30.485 4.611 -47.870 1.00 52.00 317 ASP A C 1
ATOM 2484 O O . ASP A 1 317 ? -29.994 3.521 -47.586 1.00 52.00 317 ASP A O 1
ATOM 2488 N N . GLU A 1 318 ? -31.744 4.913 -47.539 1.00 56.75 318 GLU A N 1
ATOM 2489 C CA . GLU A 1 318 ? -32.703 3.992 -46.921 1.00 56.75 318 GLU A CA 1
ATOM 2490 C C . GLU A 1 318 ? -32.921 2.710 -47.748 1.00 56.75 318 GLU A C 1
ATOM 2492 O O . GLU A 1 318 ? -33.241 2.779 -48.939 1.00 56.75 318 GLU A O 1
ATOM 2497 N N . PRO A 1 319 ? -33.053 1.559 -47.063 1.00 45.22 319 PRO A N 1
ATOM 2498 C CA . PRO A 1 319 ? -34.093 0.614 -47.422 1.00 45.22 319 PRO A CA 1
ATOM 2499 C C . PRO A 1 319 ? -35.044 0.404 -46.243 1.00 45.22 319 PRO A C 1
ATOM 2501 O O . PRO A 1 319 ? -34.713 -0.118 -45.179 1.00 45.22 319 PRO A O 1
ATOM 2504 N N . THR A 1 320 ? -36.288 0.794 -46.488 1.00 49.66 320 THR A N 1
ATOM 2505 C CA . THR A 1 320 ? -37.468 0.544 -45.667 1.00 49.66 320 THR A CA 1
ATOM 2506 C C . THR A 1 320 ? -37.642 -0.951 -45.371 1.00 49.66 320 THR A C 1
ATOM 2508 O O . THR A 1 320 ? -38.294 -1.681 -46.117 1.00 49.66 320 THR A O 1
ATOM 2511 N N . VAL A 1 321 ? -37.141 -1.415 -44.223 1.00 44.09 321 VAL A N 1
ATOM 2512 C CA . VAL A 1 321 ? -37.545 -2.700 -43.637 1.00 44.09 321 VAL A CA 1
ATOM 2513 C C . VAL A 1 321 ? -38.207 -2.444 -42.290 1.00 44.09 321 VAL A C 1
ATOM 2515 O O . VAL A 1 321 ? -37.576 -2.133 -41.285 1.00 44.09 321 VAL A O 1
ATOM 2518 N N . LYS A 1 322 ? -39.535 -2.579 -42.297 1.00 49.75 322 LYS A N 1
ATOM 2519 C CA . LYS A 1 322 ? -40.402 -2.542 -41.119 1.00 49.75 322 LYS A CA 1
ATOM 2520 C C . LYS A 1 322 ? -40.024 -3.685 -40.174 1.00 49.75 322 LYS A C 1
ATOM 2522 O O . LYS A 1 322 ? -40.460 -4.815 -40.383 1.00 49.75 322 LYS A O 1
ATOM 2527 N N . ILE A 1 323 ? -39.260 -3.385 -39.128 1.00 43.50 323 ILE A N 1
ATOM 2528 C CA . ILE A 1 323 ? -39.097 -4.261 -37.965 1.00 43.50 323 ILE A CA 1
ATOM 2529 C C . ILE A 1 323 ? -39.685 -3.549 -36.748 1.00 43.50 323 ILE A C 1
ATOM 2531 O O . ILE A 1 323 ? -39.530 -2.349 -36.544 1.00 43.50 323 ILE A O 1
ATOM 2535 N N . SER A 1 324 ? -40.477 -4.317 -36.015 1.00 41.50 324 SER A N 1
ATOM 2536 C CA . SER A 1 324 ? -41.453 -3.887 -35.030 1.00 41.50 324 SER A CA 1
ATOM 2537 C C . SER A 1 324 ? -40.870 -3.087 -33.864 1.00 41.50 324 SER A C 1
ATOM 2539 O O . SER A 1 324 ? -39.856 -3.432 -33.265 1.00 41.50 324 SER A O 1
ATOM 2541 N N . SER A 1 325 ? -41.608 -2.035 -33.524 1.00 49.91 325 SER A N 1
ATOM 2542 C CA . SER A 1 325 ? -41.398 -1.064 -32.460 1.00 49.91 325 SER A CA 1
ATOM 2543 C C . SER A 1 325 ? -41.349 -1.684 -31.057 1.00 49.91 325 SER A C 1
ATOM 2545 O O . SER A 1 325 ? -42.324 -2.316 -30.658 1.00 49.91 325 SER A O 1
ATOM 2547 N N . ALA A 1 326 ? -40.280 -1.417 -30.289 1.00 49.03 326 ALA A N 1
ATOM 2548 C CA . ALA A 1 326 ? -40.340 -1.313 -28.816 1.00 49.03 326 ALA A CA 1
ATOM 2549 C C . ALA A 1 326 ? -39.071 -0.761 -28.116 1.00 49.03 326 ALA A C 1
ATOM 2551 O O . ALA A 1 326 ? -39.182 -0.390 -26.953 1.00 49.03 326 ALA A O 1
ATOM 2552 N N . VAL A 1 327 ? -37.888 -0.671 -28.750 1.00 51.00 327 VAL A N 1
ATOM 2553 C CA . VAL A 1 327 ? -36.618 -0.397 -28.016 1.00 51.00 327 VAL A CA 1
ATOM 2554 C C . VAL A 1 327 ? -35.744 0.702 -28.658 1.00 51.00 327 VAL A C 1
ATOM 2556 O O . VAL A 1 327 ? -34.523 0.623 -28.659 1.00 51.00 327 VAL A O 1
ATOM 2559 N N . GLU A 1 328 ? -36.348 1.759 -29.214 1.00 49.72 328 GLU A N 1
ATOM 2560 C CA . GLU A 1 328 ? -35.608 2.867 -29.867 1.00 49.72 328 GLU A CA 1
ATOM 2561 C C . GLU A 1 328 ? -35.955 4.274 -29.349 1.00 49.72 328 GLU A C 1
ATOM 2563 O O . GLU A 1 328 ? -35.775 5.265 -30.047 1.00 49.72 328 GLU A O 1
ATOM 2568 N N . LYS A 1 329 ? -36.433 4.410 -28.106 1.00 54.75 329 LYS A N 1
ATOM 2569 C CA . LYS A 1 329 ? -36.681 5.743 -27.516 1.00 54.75 329 LYS A CA 1
ATOM 2570 C C . LYS A 1 329 ? -35.586 6.281 -26.591 1.00 54.75 329 LYS A C 1
ATOM 2572 O O . LYS A 1 329 ? -35.725 7.409 -26.136 1.00 54.75 329 LYS A O 1
ATOM 2577 N N . ASP A 1 330 ? -34.498 5.543 -26.365 1.00 55.53 330 ASP A N 1
ATOM 2578 C CA . ASP A 1 330 ? -33.442 5.968 -25.426 1.00 55.53 330 ASP A CA 1
ATOM 2579 C C . ASP A 1 330 ? -32.087 6.319 -26.060 1.00 55.53 330 ASP A C 1
ATOM 2581 O O . ASP A 1 330 ? -31.226 6.858 -25.375 1.00 55.53 330 ASP A O 1
ATOM 2585 N N . LYS A 1 331 ? -31.886 6.108 -27.368 1.00 57.09 331 LYS A N 1
ATOM 2586 C CA . LYS A 1 331 ? -30.591 6.400 -28.020 1.00 57.09 331 LYS A CA 1
ATOM 2587 C C . LYS A 1 331 ? -30.373 7.870 -28.403 1.00 57.09 331 LYS A C 1
ATOM 2589 O O . LYS A 1 331 ? -29.292 8.216 -28.859 1.00 57.09 331 LYS A O 1
ATOM 2594 N N . THR A 1 332 ? -31.363 8.742 -28.204 1.00 63.44 332 THR A N 1
ATOM 2595 C CA . THR A 1 332 ? -31.223 10.197 -28.419 1.00 63.44 332 THR A CA 1
ATOM 2596 C C . THR A 1 332 ? -31.016 10.977 -27.122 1.00 63.44 332 THR A C 1
ATOM 2598 O O . THR A 1 332 ? -31.037 12.206 -27.137 1.00 63.44 332 THR A O 1
ATOM 2601 N N . LYS A 1 333 ? -30.859 10.297 -25.982 1.00 73.38 333 LYS A N 1
ATOM 2602 C CA . LYS A 1 333 ? -30.513 10.959 -24.726 1.00 73.38 333 LYS A CA 1
ATOM 2603 C C . LYS A 1 333 ? -29.037 11.337 -24.770 1.00 73.38 333 LYS A C 1
ATOM 2605 O O . LYS A 1 333 ? -28.178 10.463 -24.817 1.00 73.38 333 LYS A O 1
ATOM 2610 N N . GLY A 1 334 ? -28.774 12.643 -24.804 1.00 85.00 334 GLY A N 1
ATOM 2611 C CA . GLY A 1 334 ? -27.423 13.192 -24.746 1.00 85.00 334 GLY A CA 1
ATOM 2612 C C . GLY A 1 334 ? -26.655 12.667 -23.532 1.00 85.00 334 GLY A C 1
ATOM 2613 O O . GLY A 1 334 ? -27.247 12.350 -22.496 1.00 85.00 334 GLY A O 1
ATOM 2614 N N . TRP A 1 335 ? -25.343 12.538 -23.711 1.00 91.62 335 TRP A N 1
ATOM 2615 C CA . TRP A 1 335 ? -24.384 12.285 -22.643 1.00 91.62 335 TRP A CA 1
ATOM 2616 C C . TRP A 1 335 ? -24.079 13.599 -21.923 1.00 91.62 335 TRP A C 1
ATOM 2618 O O . TRP A 1 335 ? -23.756 14.591 -22.585 1.00 91.62 335 TRP A O 1
ATOM 2628 N N . CYS A 1 336 ? -24.159 13.613 -20.594 1.00 93.12 336 CYS A N 1
ATOM 2629 C CA . CYS A 1 336 ? -23.774 14.770 -19.798 1.00 93.12 336 CYS A CA 1
ATOM 2630 C C . CYS A 1 336 ? -22.320 14.645 -19.326 1.00 93.12 336 CYS A C 1
ATOM 2632 O O . CYS A 1 336 ? -21.977 13.712 -18.606 1.00 93.12 336 CYS A O 1
ATOM 2634 N N . ALA A 1 337 ? -21.472 15.609 -19.692 1.00 91.12 337 ALA A N 1
ATOM 2635 C CA . ALA A 1 337 ? -20.067 15.629 -19.284 1.00 91.12 337 ALA A CA 1
ATOM 2636 C C . ALA A 1 337 ? -19.856 15.959 -17.792 1.00 91.12 337 ALA A C 1
ATOM 2638 O O . ALA A 1 337 ? -18.851 15.543 -17.232 1.00 91.12 337 ALA A O 1
ATOM 2639 N N . ASP A 1 338 ? -20.793 16.667 -17.150 1.00 91.19 338 ASP A N 1
ATOM 2640 C CA . ASP A 1 338 ? -20.632 17.120 -15.758 1.00 91.19 338 ASP A CA 1
ATOM 2641 C C . ASP A 1 338 ? -20.914 16.016 -14.726 1.00 91.19 338 ASP A C 1
ATOM 2643 O O . ASP A 1 338 ? -20.413 16.071 -13.608 1.00 91.19 338 ASP A O 1
ATOM 2647 N N . CYS A 1 339 ? -21.743 15.028 -15.074 1.00 92.69 339 CYS A N 1
ATOM 2648 C CA . CYS A 1 339 ? -22.143 13.945 -14.165 1.00 92.69 339 CYS A CA 1
ATOM 2649 C C . CYS A 1 339 ? -21.941 12.542 -14.747 1.00 92.69 339 CYS A C 1
ATOM 2651 O O . CYS A 1 339 ? -22.234 11.566 -14.066 1.00 92.69 339 CYS A O 1
ATOM 2653 N N . GLU A 1 340 ? -21.465 12.443 -15.992 1.00 93.69 340 GLU A N 1
ATOM 2654 C CA . GLU A 1 340 ? -21.207 11.182 -16.695 1.00 93.69 340 GLU A CA 1
ATOM 2655 C C . GLU A 1 340 ? -22.434 10.248 -16.789 1.00 93.69 340 GLU A C 1
ATOM 2657 O O . GLU A 1 340 ? -22.313 9.023 -16.817 1.00 93.69 340 GLU A O 1
ATOM 2662 N N . GLU A 1 341 ? -23.644 10.816 -16.870 1.00 91.75 341 GLU A N 1
ATOM 2663 C CA . GLU A 1 341 ? -24.890 10.061 -17.047 1.00 91.75 341 GLU A CA 1
ATOM 2664 C C . GLU A 1 341 ? -25.565 10.341 -18.404 1.00 91.75 341 GLU A C 1
ATOM 2666 O O . GLU A 1 341 ? -25.544 11.453 -18.941 1.00 91.75 341 GLU A O 1
ATOM 2671 N N . PHE A 1 342 ? -26.224 9.315 -18.960 1.00 90.94 342 PHE A N 1
ATOM 2672 C CA . PHE A 1 342 ? -27.089 9.442 -20.137 1.00 90.94 342 PHE A CA 1
ATOM 2673 C C . PHE A 1 342 ? -28.500 9.850 -19.717 1.00 90.94 342 PHE A C 1
ATOM 2675 O O . PHE A 1 342 ? -29.135 9.192 -18.894 1.00 90.94 342 PHE A O 1
ATOM 2682 N N . GLY A 1 343 ? -29.050 10.891 -20.338 1.00 91.25 343 GLY A N 1
ATOM 2683 C CA . GLY A 1 343 ? -30.433 11.296 -20.058 1.00 91.25 343 GLY A CA 1
ATOM 2684 C C . GLY A 1 343 ? -30.713 12.776 -20.206 1.00 91.25 343 GLY A C 1
ATOM 2685 O O . GLY A 1 343 ? -31.875 13.154 -20.352 1.00 91.25 343 GLY A O 1
ATOM 2686 N N . HIS A 1 344 ? -29.667 13.593 -20.188 1.00 91.56 344 HIS A N 1
ATOM 2687 C CA . HIS A 1 344 ? -29.743 15.043 -20.230 1.00 91.56 344 HIS A CA 1
ATOM 2688 C C . HIS A 1 344 ? -28.465 15.619 -20.860 1.00 91.56 344 HIS A C 1
ATOM 2690 O O . HIS A 1 344 ? -27.425 14.969 -20.872 1.00 91.56 344 HIS A O 1
ATOM 2696 N N . GLY A 1 345 ? -28.560 16.823 -21.426 1.00 92.25 345 GLY A N 1
ATOM 2697 C CA . GLY A 1 345 ? -27.388 17.601 -21.840 1.00 92.25 345 GLY A CA 1
ATOM 2698 C C . GLY A 1 345 ? -26.755 18.324 -20.650 1.00 92.25 345 GLY A C 1
ATOM 2699 O O . GLY A 1 345 ? -27.381 18.442 -19.595 1.00 92.25 345 GLY A O 1
ATOM 2700 N N . VAL A 1 346 ? -25.541 18.842 -20.841 1.00 91.38 346 VAL A N 1
ATOM 2701 C CA . VAL A 1 346 ? -24.774 19.595 -19.827 1.00 91.38 346 VAL A CA 1
ATOM 2702 C C . VAL A 1 346 ? -25.596 20.762 -19.262 1.00 91.38 346 VAL A C 1
ATOM 2704 O O . VAL A 1 346 ? -25.640 20.977 -18.056 1.00 91.38 346 VAL A O 1
ATOM 2707 N N . GLU A 1 347 ? -26.364 21.445 -20.113 1.00 91.31 347 GLU A N 1
ATOM 2708 C CA . GLU A 1 347 ? -27.242 22.559 -19.738 1.00 91.31 347 GLU A CA 1
ATOM 2709 C C . GLU A 1 347 ? -28.386 22.193 -18.775 1.00 91.31 347 GLU A C 1
ATOM 2711 O O . GLU A 1 347 ? -28.950 23.078 -18.136 1.00 91.31 347 GLU A O 1
ATOM 2716 N N . ASN A 1 348 ? -28.722 20.906 -18.654 1.00 90.44 348 ASN A N 1
ATOM 2717 C CA . ASN A 1 348 ? -29.784 20.394 -17.787 1.00 90.44 348 ASN A CA 1
ATOM 2718 C C . ASN A 1 348 ? -29.242 19.432 -16.716 1.00 90.44 348 ASN A C 1
ATOM 2720 O O . ASN A 1 348 ? -30.006 18.623 -16.185 1.00 90.44 348 ASN A O 1
ATOM 2724 N N . CYS A 1 349 ? -27.943 19.493 -16.401 1.00 91.00 349 CYS A N 1
ATOM 2725 C CA . CYS A 1 349 ? -27.350 18.647 -15.373 1.00 91.00 349 CYS A CA 1
ATOM 2726 C C . CYS A 1 349 ? -27.831 19.065 -13.976 1.00 91.00 349 CYS A C 1
ATOM 2728 O O . CYS A 1 349 ? -27.538 20.188 -13.548 1.00 91.00 349 CYS A O 1
ATOM 2730 N N . PRO A 1 350 ? -28.534 18.188 -13.229 1.00 92.44 350 PRO A N 1
ATOM 2731 C CA . PRO A 1 350 ? -28.986 18.501 -11.874 1.00 92.44 350 PRO A CA 1
ATOM 2732 C C . PRO A 1 350 ? -27.819 18.744 -10.906 1.00 92.44 350 PRO A C 1
ATOM 2734 O O . PRO A 1 350 ? -28.000 19.442 -9.914 1.00 92.44 350 PRO A O 1
ATOM 2737 N N . ASN A 1 351 ? -26.626 18.239 -11.235 1.00 88.81 351 ASN A N 1
ATOM 2738 C CA . ASN A 1 351 ? -25.409 18.382 -10.436 1.00 88.81 351 ASN A CA 1
ATOM 2739 C C . ASN A 1 351 ? -24.499 19.529 -10.917 1.00 88.81 351 ASN A C 1
ATOM 2741 O O . ASN A 1 351 ? -23.415 19.712 -10.373 1.00 88.81 351 ASN A O 1
ATOM 2745 N N . SER A 1 352 ? -24.919 20.333 -11.903 1.00 88.69 352 SER A N 1
ATOM 2746 C CA . SER A 1 352 ? -24.112 21.451 -12.436 1.00 88.69 352 SER A CA 1
ATOM 2747 C C . SER A 1 352 ? -23.756 22.523 -11.393 1.00 88.69 352 SER A C 1
ATOM 2749 O O . SER A 1 352 ? -22.829 23.301 -11.603 1.00 88.69 352 SER A O 1
ATOM 2751 N N . GLN A 1 353 ? -24.468 22.577 -10.261 1.00 82.12 353 GLN A N 1
ATOM 2752 C CA . GLN A 1 353 ? -24.197 23.528 -9.177 1.00 82.12 353 GLN A CA 1
ATOM 2753 C C . GLN A 1 353 ? -23.097 23.071 -8.205 1.00 82.12 353 GLN A C 1
ATOM 2755 O O . GLN A 1 353 ? -22.584 23.915 -7.478 1.00 82.12 353 GLN A O 1
ATOM 2760 N N . ASP A 1 354 ? -22.715 21.788 -8.211 1.00 76.75 354 ASP A N 1
ATOM 2761 C CA . ASP A 1 354 ? -21.713 21.222 -7.288 1.00 76.75 354 ASP A CA 1
ATOM 2762 C C . ASP A 1 354 ? -20.281 21.221 -7.864 1.00 76.75 354 ASP A C 1
ATOM 2764 O O . ASP A 1 354 ? -19.342 20.804 -7.188 1.00 76.75 354 ASP A O 1
ATOM 2768 N N . VAL A 1 355 ? -20.087 21.691 -9.104 1.00 66.06 355 VAL A N 1
ATOM 2769 C CA . VAL A 1 355 ? -18.784 21.688 -9.810 1.00 66.06 355 VAL A CA 1
ATOM 2770 C C . VAL A 1 355 ? -18.037 23.035 -9.684 1.00 66.06 355 VAL A C 1
ATOM 2772 O O . VAL A 1 355 ? -17.082 23.289 -10.417 1.00 66.06 355 VAL A O 1
ATOM 2775 N N . PHE A 1 356 ? -18.428 23.910 -8.746 1.00 52.69 356 PHE A N 1
ATOM 2776 C CA . PHE A 1 356 ? -17.752 25.195 -8.487 1.00 52.69 356 PHE A CA 1
ATOM 2777 C C . PHE A 1 356 ? -17.156 25.319 -7.087 1.00 52.69 356 PHE A C 1
ATOM 2779 O O . PHE A 1 356 ? -17.874 25.042 -6.100 1.00 52.69 356 PHE A O 1
#

Sequence (356 aa):
MEALREGAVTLEAARGDVEGLRAEVADLESLKTPGAQEGEAQPVEVVQLKRELEDVKKALEAAKKQETDLRANVEGLEKEKIELEQRAAEHQKTVSELQRKGTSAEQLRAESPNTRRDSVDSDSSRGPGKREQIAGLKHIIAGLEEEIRQWGSKYTLLEQENKLLESGTEQLQVAMRRLEATIDDKLDTKVEGAAGTDGERIKRIETENELMKTKITEMEQKHARVVLDLNKEITELENLVESKIYREDDLERELERYKEKLARSQRPSGESMLTNGTSKSKSNIKVITSTVDRCELCDSKDHDGMDCPLLHDGGEDEPTVKISSAVEKDKTKGWCADCEEFGHGVENCPNSQDVF